Protein AF-A0A1G3GDP3-F1 (afdb_monomer)

Sequence (233 aa):
MSILLMLGSGPQAVQAREWPKAGFDRILAINNAYLLRPDWDLMIHPWDFPAVRVPQAGAGQQIVTEDDFVPAQNTFGGFVYAGATMAFTAAYWALHALRPRVIAAFGCDMHYPASGPTHFYGTGTPDPLRPDITLRNLEAKSARLMVLAARAGCAMVNLSDGPSRLVFPRVGLGDLAGVQPVAFDPQAVE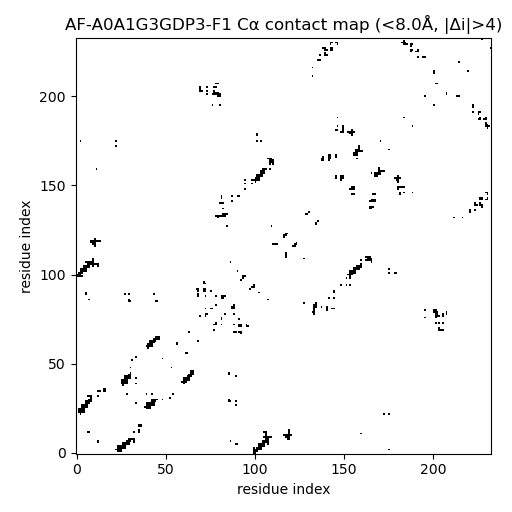AALAREAALGYMVASGRYWEVADRFDPAELDALDALWMAAAGF

Foldseek 3Di:
DFEEEEQDFFQVSLVCLPDDCVLGPAYEYEQQRCVSHVPHQEYEYEPPRDPVSDDDADPNHYYDYCVQQLQQVVVVLACLLLPPASSSSSLSSCCRPVVGLEYEYESSFLDDDPDWARGNVRHDPPDRQPPDLRNPQLLLSLLSSLLVSLVSNHAYEYCDPDHGSRPGHHDHSVCSVVDTRDDFDPVLNVVLVVLSVVLSQRDSSSPSVVVVVSDDSVSSVVSSVSSCVRSPD

Radius of gyration: 16.76 Å; Cα contacts (8 Å, |Δi|>4): 411; chains: 1; bounding box: 43×35×45 Å

Mean predicted aligned error: 3.1 Å

Structure (mmCIF, N/CA/C/O backbone):
data_AF-A0A1G3GDP3-F1
#
_entry.id   AF-A0A1G3GDP3-F1
#
loop_
_atom_site.group_PDB
_atom_site.id
_atom_site.type_symbol
_atom_site.label_atom_id
_atom_site.label_alt_id
_atom_site.label_comp_id
_atom_site.label_asym_id
_atom_site.label_entity_id
_atom_site.label_seq_id
_atom_site.pdbx_PDB_ins_code
_atom_site.Cartn_x
_atom_site.Cartn_y
_atom_site.Cartn_z
_atom_site.occupancy
_atom_site.B_iso_or_equiv
_atom_site.auth_seq_id
_atom_site.auth_comp_id
_atom_site.auth_asym_id
_atom_site.auth_atom_id
_atom_site.pdbx_PDB_model_num
ATOM 1 N N . MET A 1 1 ? -19.989 -6.274 2.208 1.00 66.00 1 MET A N 1
ATOM 2 C CA . MET A 1 1 ? -18.961 -5.593 1.391 1.00 66.00 1 MET A CA 1
ATOM 3 C C . MET A 1 1 ? -18.144 -4.747 2.345 1.00 66.00 1 MET A C 1
ATOM 5 O O . MET A 1 1 ? -18.765 -3.944 3.022 1.00 66.00 1 MET A O 1
ATOM 9 N N . SER A 1 2 ? -16.834 -4.974 2.466 1.00 95.12 2 SER A N 1
ATOM 10 C CA . SER A 1 2 ? -16.029 -4.421 3.566 1.00 95.12 2 SER A CA 1
ATOM 11 C C . SER A 1 2 ? -15.239 -3.161 3.192 1.00 95.12 2 SER A C 1
ATOM 13 O O . SER A 1 2 ? -14.754 -3.033 2.066 1.00 95.12 2 SER A O 1
ATOM 15 N N . ILE A 1 3 ? -15.092 -2.251 4.152 1.00 98.12 3 ILE A N 1
ATOM 16 C CA . ILE A 1 3 ? -14.237 -1.062 4.132 1.00 98.12 3 ILE A CA 1
ATOM 17 C C . ILE A 1 3 ? -13.085 -1.298 5.113 1.00 98.12 3 ILE A C 1
ATOM 19 O O . ILE A 1 3 ? -13.302 -1.525 6.305 1.00 98.12 3 ILE A O 1
ATOM 23 N N . LEU A 1 4 ? -11.856 -1.237 4.607 1.00 98.69 4 LEU A N 1
ATOM 24 C CA . LEU A 1 4 ? -10.636 -1.353 5.395 1.00 98.69 4 LEU A CA 1
ATOM 25 C C . LEU A 1 4 ? -10.032 0.033 5.630 1.00 98.69 4 LEU A C 1
ATOM 27 O O . LEU A 1 4 ? -9.698 0.723 4.666 1.00 98.69 4 LEU A O 1
ATOM 31 N N . LEU A 1 5 ? -9.815 0.408 6.891 1.00 98.75 5 LEU A N 1
ATOM 32 C CA . LEU A 1 5 ? -8.926 1.519 7.230 1.00 98.75 5 LEU A CA 1
ATOM 33 C C . LEU A 1 5 ? -7.482 1.016 7.241 1.00 98.75 5 LEU A C 1
ATOM 35 O O . LEU A 1 5 ? -7.123 0.191 8.080 1.00 98.75 5 LEU A O 1
ATOM 39 N N . MET A 1 6 ? -6.651 1.527 6.337 1.00 98.75 6 MET A N 1
ATOM 40 C CA . MET A 1 6 ? -5.212 1.280 6.331 1.00 98.75 6 MET A CA 1
ATOM 41 C C . MET A 1 6 ? -4.493 2.464 6.979 1.00 98.75 6 MET A C 1
ATOM 43 O O . MET A 1 6 ? -4.505 3.580 6.459 1.00 98.75 6 MET A O 1
ATOM 47 N N . LEU A 1 7 ? -3.877 2.208 8.129 1.00 98.50 7 LEU A N 1
ATOM 48 C CA . LEU A 1 7 ? -3.305 3.214 9.015 1.00 98.50 7 LEU A CA 1
ATOM 49 C C . LEU A 1 7 ? -1.779 3.186 8.948 1.00 98.50 7 LEU A C 1
ATOM 51 O O . LEU A 1 7 ? -1.137 2.223 9.368 1.00 98.50 7 LEU A O 1
ATOM 55 N N . GLY A 1 8 ? -1.213 4.269 8.428 1.00 97.69 8 GLY A N 1
ATOM 56 C CA . GLY A 1 8 ? 0.217 4.539 8.423 1.00 97.69 8 GLY A CA 1
ATOM 57 C C . GLY A 1 8 ? 0.643 5.411 9.602 1.00 97.69 8 GLY A C 1
ATOM 58 O O . GLY A 1 8 ? -0.100 5.632 10.557 1.00 97.69 8 GLY A O 1
ATOM 59 N N . SER A 1 9 ? 1.879 5.900 9.545 1.00 95.50 9 SER A N 1
ATOM 60 C CA . SER A 1 9 ? 2.515 6.615 10.658 1.00 95.50 9 SER A CA 1
ATOM 61 C C . SER A 1 9 ? 2.707 8.116 10.429 1.00 95.50 9 SER A C 1
ATOM 63 O O . SER A 1 9 ? 3.352 8.759 11.257 1.00 95.50 9 SER A O 1
ATOM 65 N N . GLY A 1 10 ? 2.162 8.685 9.349 1.00 94.31 10 GLY A N 1
ATOM 66 C CA . GLY A 1 10 ? 2.252 10.121 9.073 1.00 94.31 10 GLY A CA 1
ATOM 67 C C . GLY A 1 10 ? 1.727 10.983 10.237 1.00 94.31 10 GLY A C 1
ATOM 68 O O . GLY A 1 10 ? 0.882 10.517 11.004 1.00 94.31 10 GLY A O 1
ATOM 69 N N . PRO A 1 11 ? 2.185 12.239 10.403 1.00 93.06 11 PRO A N 1
ATOM 70 C CA . PRO A 1 11 ? 1.867 13.047 11.585 1.00 93.06 11 PRO A CA 1
ATOM 71 C C . PRO A 1 11 ? 0.364 13.231 11.828 1.00 93.06 11 PRO A C 1
ATOM 73 O O . PRO A 1 11 ? -0.088 13.183 12.969 1.00 93.06 11 PRO A O 1
ATOM 76 N N . GLN A 1 12 ? -0.427 13.364 10.758 1.00 93.88 12 GLN A N 1
ATOM 77 C CA . GLN A 1 12 ? -1.883 13.511 10.845 1.00 93.88 12 GLN A CA 1
ATOM 78 C C . GLN A 1 12 ? -2.628 12.241 11.277 1.00 93.88 12 GLN A C 1
ATOM 80 O O . GLN A 1 12 ? -3.786 12.328 11.680 1.00 93.88 12 GLN A O 1
ATOM 85 N N . ALA A 1 13 ? -1.971 11.075 11.265 1.00 96.50 13 ALA A N 1
ATOM 86 C CA . ALA A 1 13 ? -2.583 9.794 11.617 1.00 96.50 13 ALA A CA 1
ATOM 87 C C . ALA A 1 13 ? -3.167 9.778 13.042 1.00 96.50 13 ALA A C 1
ATOM 89 O O . ALA A 1 13 ? -4.105 9.031 13.318 1.00 96.50 13 ALA A O 1
ATOM 90 N N . VAL A 1 14 ? -2.674 10.647 13.936 1.00 96.88 14 VAL A N 1
ATOM 91 C CA . VAL A 1 14 ? -3.200 10.815 15.303 1.00 96.88 14 VAL A CA 1
ATOM 92 C C . VAL A 1 14 ? -4.690 11.130 15.351 1.00 96.88 14 VAL A C 1
ATOM 94 O O . VAL A 1 14 ? -5.340 10.763 16.325 1.00 96.88 14 VAL A O 1
ATOM 97 N N . GLN A 1 15 ? -5.244 11.750 14.306 1.00 96.81 15 GLN A N 1
ATOM 98 C CA . GLN A 1 15 ? -6.670 12.069 14.227 1.00 96.81 15 GLN A CA 1
ATOM 99 C C . GLN A 1 15 ? -7.549 10.810 14.248 1.00 96.81 15 GLN A C 1
ATOM 101 O O . GLN A 1 15 ? -8.669 10.854 14.750 1.00 96.81 15 GLN A O 1
ATOM 106 N N . ALA A 1 16 ? -7.031 9.666 13.783 1.00 97.38 16 ALA A N 1
ATOM 107 C CA . ALA A 1 16 ? -7.782 8.414 13.728 1.00 97.38 16 ALA A CA 1
ATOM 108 C C . ALA A 1 16 ? -8.174 7.855 15.108 1.00 97.38 16 ALA A C 1
ATOM 110 O O . ALA A 1 16 ? -9.047 6.985 15.176 1.00 97.38 16 ALA A O 1
ATOM 111 N N . ARG A 1 17 ? -7.558 8.353 16.193 1.00 96.75 17 ARG A N 1
ATOM 112 C CA . ARG A 1 17 ? -7.936 8.062 17.589 1.00 96.75 17 ARG A CA 1
ATOM 113 C C . ARG A 1 17 ? -9.386 8.413 17.884 1.00 96.75 17 ARG A C 1
ATOM 115 O O . ARG A 1 17 ? -10.069 7.661 18.567 1.00 96.75 17 ARG A O 1
ATOM 122 N N . GLU A 1 18 ? -9.841 9.527 17.323 1.00 95.31 18 GLU A N 1
ATOM 123 C CA . GLU A 1 18 ? -11.156 10.101 17.606 1.00 95.31 18 GLU A CA 1
ATOM 124 C C . GLU A 1 18 ? -12.234 9.603 16.631 1.00 95.31 18 GLU A C 1
ATOM 126 O O . GLU A 1 18 ? -13.409 9.943 16.759 1.00 95.31 18 GLU A O 1
ATOM 131 N N . TRP A 1 19 ? -11.861 8.808 15.623 1.00 95.81 19 TRP A N 1
ATOM 132 C CA . TRP A 1 19 ? -12.803 8.345 14.608 1.00 95.81 19 TRP A CA 1
ATOM 133 C C . TRP A 1 19 ? -13.611 7.137 15.094 1.00 95.81 19 TRP A C 1
ATOM 135 O O . TRP A 1 19 ? -13.031 6.159 15.584 1.00 95.81 19 TRP A O 1
ATOM 145 N N . PRO A 1 20 ? -14.939 7.120 14.894 1.00 93.38 20 PRO A N 1
ATOM 146 C CA . PRO A 1 20 ? -15.754 5.973 15.271 1.00 93.38 20 PRO A CA 1
ATOM 147 C C . PRO A 1 20 ? -15.360 4.736 14.452 1.00 93.38 20 PRO A C 1
ATOM 149 O O . PRO A 1 20 ? -15.317 4.791 13.223 1.00 93.38 20 PRO A O 1
ATOM 152 N N . LYS A 1 21 ? -15.126 3.590 15.118 1.00 93.06 21 LYS A N 1
ATOM 153 C CA . LYS A 1 21 ? -14.818 2.320 14.421 1.00 93.06 21 LYS A CA 1
ATOM 154 C C . LYS A 1 21 ? -15.929 1.924 13.447 1.00 93.06 21 LYS A C 1
ATOM 156 O O . LYS A 1 21 ? -15.630 1.372 12.406 1.00 93.06 21 LYS A O 1
ATOM 161 N N . ALA A 1 22 ? -17.186 2.257 13.752 1.00 88.88 22 ALA A N 1
ATOM 162 C CA . ALA A 1 22 ? -18.363 1.865 12.972 1.00 88.88 22 ALA A CA 1
ATOM 163 C C . ALA A 1 22 ? -18.334 2.273 11.482 1.00 88.88 22 ALA A C 1
ATOM 165 O O . ALA A 1 22 ? -19.087 1.707 10.698 1.00 88.88 22 ALA A O 1
ATOM 166 N N . GLY A 1 23 ? -17.485 3.230 11.083 1.00 87.94 23 GLY A N 1
ATOM 167 C CA . GLY A 1 23 ? -17.266 3.573 9.671 1.00 87.94 23 GLY A CA 1
ATOM 168 C C . GLY A 1 23 ? -16.366 2.591 8.905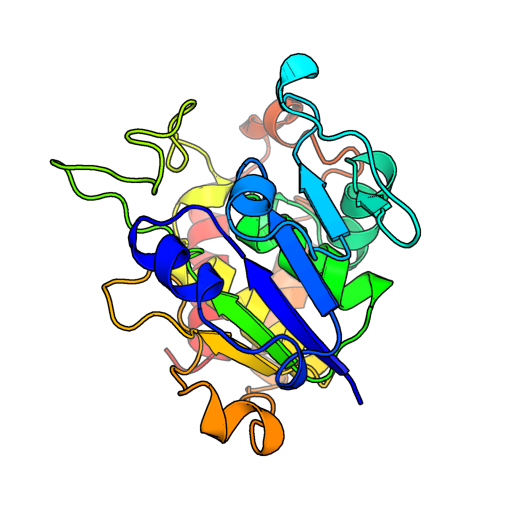 1.00 87.94 23 GLY A C 1
ATOM 169 O O . GLY A 1 23 ? -16.235 2.712 7.688 1.00 87.94 23 GLY A O 1
ATOM 170 N N . PHE A 1 24 ? -15.745 1.635 9.598 1.00 95.81 24 PHE A N 1
ATOM 171 C CA . PHE A 1 24 ? -14.779 0.685 9.056 1.00 95.81 24 PHE A CA 1
ATOM 172 C C . PHE A 1 24 ? -15.091 -0.732 9.544 1.00 95.81 24 PHE A C 1
ATOM 174 O O . PHE A 1 24 ? -15.341 -0.959 10.726 1.00 95.81 24 PHE A O 1
ATOM 181 N N . ASP A 1 25 ? -15.008 -1.713 8.649 1.00 97.06 25 ASP A N 1
ATOM 182 C CA . ASP A 1 25 ? -15.184 -3.119 9.022 1.00 97.06 25 ASP A CA 1
ATOM 183 C C . ASP A 1 25 ? -13.920 -3.696 9.663 1.00 97.06 25 ASP A C 1
ATOM 185 O O . ASP A 1 25 ? -14.003 -4.586 10.510 1.00 97.06 25 ASP A O 1
ATOM 189 N N . ARG A 1 26 ? -12.744 -3.210 9.239 1.00 98.00 26 ARG A N 1
ATOM 190 C CA . ARG A 1 26 ? -11.440 -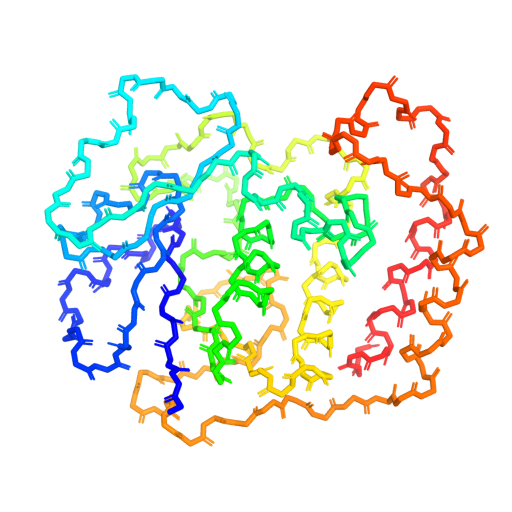3.586 9.795 1.00 98.00 26 ARG A CA 1
ATOM 191 C C . ARG A 1 26 ? -10.454 -2.422 9.795 1.00 98.00 26 ARG A C 1
ATOM 193 O O . ARG A 1 26 ? -10.528 -1.530 8.950 1.00 98.00 26 ARG A O 1
ATOM 200 N N . ILE A 1 27 ? -9.482 -2.498 10.695 1.00 98.62 27 ILE A N 1
ATOM 201 C CA . ILE A 1 27 ? -8.327 -1.609 10.795 1.00 98.62 27 ILE A CA 1
ATOM 202 C C . ILE A 1 27 ? -7.049 -2.427 10.582 1.00 98.62 27 ILE A C 1
ATOM 204 O O . ILE A 1 27 ? -6.748 -3.331 11.364 1.00 98.62 27 ILE A O 1
ATOM 208 N N . LEU A 1 28 ? -6.292 -2.076 9.543 1.00 98.88 28 LEU A N 1
ATOM 209 C CA . LEU A 1 28 ? -4.947 -2.574 9.268 1.00 98.88 28 LEU A CA 1
ATOM 210 C C . LEU A 1 28 ? -3.921 -1.512 9.662 1.00 98.88 28 LEU A C 1
ATOM 212 O O . LEU A 1 28 ? -3.755 -0.507 8.971 1.00 98.88 28 LEU A O 1
ATOM 216 N N . ALA A 1 29 ? -3.233 -1.740 10.773 1.00 98.69 29 ALA A N 1
ATOM 217 C CA . ALA A 1 29 ? -2.183 -0.875 11.277 1.00 98.69 29 ALA A CA 1
ATOM 218 C C . ALA A 1 29 ? -0.809 -1.288 10.728 1.00 98.69 29 ALA A C 1
ATOM 220 O O . ALA A 1 29 ? -0.402 -2.442 10.841 1.00 98.69 29 ALA A O 1
ATOM 221 N N . ILE A 1 30 ? -0.071 -0.335 10.164 1.00 98.56 30 ILE A N 1
ATOM 222 C CA . ILE A 1 30 ? 1.261 -0.561 9.600 1.00 98.56 30 ILE A CA 1
ATOM 223 C C . ILE A 1 30 ? 2.334 -0.144 10.606 1.00 98.56 30 ILE A C 1
ATOM 225 O O . ILE A 1 30 ? 2.355 1.007 11.057 1.00 98.56 30 ILE A O 1
ATOM 229 N N . ASN A 1 31 ? 3.281 -1.039 10.899 1.00 96.94 31 ASN A N 1
ATOM 230 C CA . ASN A 1 31 ? 4.396 -0.782 11.813 1.00 96.94 31 ASN A CA 1
ATOM 231 C C . ASN A 1 31 ? 3.878 -0.209 13.145 1.00 96.94 31 ASN A C 1
ATOM 233 O O . ASN A 1 31 ? 2.975 -0.766 13.749 1.00 96.94 31 ASN A O 1
ATOM 237 N N . ASN A 1 32 ? 4.384 0.944 13.587 1.00 96.88 32 ASN A N 1
ATOM 238 C CA . ASN A 1 32 ? 3.996 1.578 14.849 1.00 96.88 32 ASN A CA 1
ATOM 239 C C . ASN A 1 32 ? 2.568 2.157 14.863 1.00 96.88 32 ASN A C 1
ATOM 241 O O . ASN A 1 32 ? 2.127 2.627 15.911 1.00 96.88 32 ASN A O 1
ATOM 245 N N . ALA A 1 33 ? 1.824 2.147 13.751 1.00 97.88 33 ALA A N 1
ATOM 246 C CA . ALA A 1 33 ? 0.479 2.725 13.702 1.00 97.88 33 ALA A CA 1
ATOM 247 C C . ALA A 1 33 ? -0.522 2.019 14.636 1.00 97.88 33 ALA A C 1
ATOM 249 O O . ALA A 1 33 ? -1.537 2.614 14.994 1.00 97.88 33 ALA A O 1
ATOM 250 N N . TYR A 1 34 ? -0.220 0.801 15.110 1.00 97.69 34 TYR A N 1
ATOM 251 C CA . TYR A 1 34 ? -1.051 0.106 16.102 1.00 97.69 34 TYR A CA 1
ATOM 252 C C . TYR A 1 34 ? -1.150 0.891 17.425 1.00 97.69 34 TYR A C 1
ATOM 254 O O . TYR A 1 34 ? -2.128 0.757 18.154 1.00 97.69 34 TYR A O 1
ATOM 262 N N . LEU A 1 35 ? -0.172 1.761 17.721 1.00 97.31 35 LEU A N 1
ATOM 263 C CA . LEU A 1 35 ? -0.169 2.643 18.897 1.00 97.31 35 LEU A CA 1
ATOM 264 C C . LEU A 1 35 ? -1.235 3.745 18.831 1.00 97.31 35 LEU A C 1
ATOM 266 O O . LEU A 1 35 ? -1.499 4.422 19.827 1.00 97.31 35 LEU A O 1
ATOM 270 N N . LEU A 1 36 ? -1.808 3.993 17.652 1.00 97.62 36 LEU A N 1
ATOM 271 C CA . LEU A 1 36 ? -2.832 5.016 17.483 1.00 97.62 36 LEU A CA 1
ATOM 272 C C . LEU A 1 36 ? -4.186 4.534 17.978 1.00 97.62 36 LEU A C 1
ATOM 274 O O . LEU A 1 36 ? -4.952 5.343 18.483 1.00 97.62 36 LEU A O 1
ATOM 278 N N . ARG A 1 37 ? -4.484 3.243 17.852 1.00 95.69 37 ARG A N 1
ATOM 279 C CA . ARG A 1 37 ? -5.816 2.706 18.110 1.00 95.69 37 ARG A CA 1
ATOM 280 C C . ARG A 1 37 ? -5.716 1.328 18.743 1.00 95.69 37 ARG A C 1
ATOM 282 O O . ARG A 1 37 ? -5.285 0.426 18.045 1.00 95.69 37 ARG A O 1
ATOM 289 N N . PRO A 1 38 ? -6.130 1.116 20.003 1.00 95.12 38 PRO A N 1
ATOM 290 C CA . PRO A 1 38 ? -6.028 -0.199 20.643 1.00 95.12 38 PRO A CA 1
ATOM 291 C C . PRO A 1 38 ? -6.957 -1.255 20.020 1.00 95.12 38 PRO A C 1
ATOM 293 O O . PRO A 1 38 ? -6.756 -2.446 20.237 1.00 95.12 38 PRO A O 1
ATOM 296 N N . ASP A 1 39 ? -7.956 -0.827 19.248 1.00 96.69 39 ASP A N 1
ATOM 297 C CA . ASP A 1 39 ? -8.962 -1.657 18.584 1.00 96.69 39 ASP A CA 1
ATOM 298 C C . ASP A 1 39 ? -8.617 -1.997 17.122 1.00 96.69 39 ASP A C 1
ATOM 300 O O . ASP A 1 39 ? -9.523 -2.292 16.333 1.00 96.69 39 ASP A O 1
ATOM 304 N N . TRP A 1 40 ? -7.325 -1.957 16.760 1.00 98.00 40 TRP A N 1
ATOM 305 C CA . TRP A 1 40 ? -6.830 -2.487 15.486 1.00 98.00 40 TRP A CA 1
ATOM 306 C C . TRP A 1 40 ? -7.223 -3.963 15.330 1.00 98.00 40 TRP A C 1
ATOM 308 O O . TRP A 1 40 ? -7.322 -4.678 16.324 1.00 98.00 40 TRP A O 1
ATOM 318 N N . ASP A 1 41 ? -7.451 -4.425 14.100 1.00 98.56 41 ASP A N 1
ATOM 319 C CA . ASP A 1 41 ? -7.806 -5.828 13.821 1.00 98.56 41 ASP A CA 1
ATOM 320 C C . ASP A 1 41 ? -6.601 -6.594 13.261 1.00 98.56 41 ASP A C 1
ATOM 322 O O . ASP A 1 41 ? -6.389 -7.771 13.547 1.00 98.56 41 ASP A O 1
ATOM 326 N N . LEU A 1 42 ? -5.784 -5.902 12.466 1.00 98.75 42 LEU A N 1
ATOM 327 C CA . LEU A 1 42 ? -4.613 -6.442 11.793 1.00 98.75 42 LEU A CA 1
ATOM 328 C C . LEU A 1 42 ? -3.425 -5.507 12.015 1.00 98.75 42 LEU A C 1
ATOM 330 O O . LEU A 1 42 ? -3.572 -4.290 11.898 1.00 98.75 42 LEU A O 1
ATOM 334 N N . MET A 1 43 ? -2.250 -6.062 12.293 1.00 98.62 43 MET A N 1
ATOM 335 C CA . MET A 1 43 ? -0.997 -5.313 12.354 1.00 98.62 43 MET A CA 1
ATOM 336 C C . MET A 1 43 ? 0.019 -5.956 11.414 1.00 98.62 43 MET A C 1
ATOM 338 O O . MET A 1 43 ? 0.267 -7.152 11.511 1.00 98.62 43 MET A O 1
ATOM 342 N N . ILE A 1 44 ? 0.580 -5.179 10.489 1.00 98.75 44 ILE A N 1
ATOM 343 C CA . ILE A 1 44 ? 1.547 -5.657 9.493 1.00 98.75 44 ILE A CA 1
ATOM 344 C C . ILE A 1 44 ? 2.888 -4.943 9.658 1.00 98.75 44 ILE A C 1
ATOM 346 O O . ILE A 1 44 ? 2.931 -3.721 9.832 1.00 98.75 44 ILE A O 1
ATOM 350 N N . HIS A 1 45 ? 3.986 -5.696 9.585 1.00 98.25 45 HIS A N 1
ATOM 351 C CA . HIS A 1 45 ? 5.340 -5.162 9.734 1.00 98.25 45 HIS A CA 1
ATOM 352 C C . HIS A 1 45 ? 6.373 -5.931 8.894 1.00 98.25 45 HIS A C 1
ATOM 354 O O . HIS A 1 45 ? 6.161 -7.108 8.616 1.00 98.25 45 HIS A O 1
ATOM 360 N N . PRO A 1 46 ? 7.499 -5.311 8.495 1.00 95.69 46 PRO A N 1
ATOM 361 C CA . PRO A 1 46 ? 8.552 -5.996 7.750 1.00 95.69 46 PRO A CA 1
ATOM 362 C C . PRO A 1 46 ? 9.338 -6.966 8.641 1.00 95.69 46 PRO A C 1
ATOM 364 O O . PRO A 1 46 ? 9.252 -6.923 9.871 1.00 95.69 46 PRO A O 1
ATOM 367 N N . TRP A 1 47 ? 10.141 -7.824 8.015 1.00 93.38 47 TRP A N 1
ATOM 368 C CA . TRP A 1 47 ? 10.964 -8.832 8.693 1.00 93.38 47 TRP A CA 1
ATOM 369 C C . TRP A 1 47 ? 11.988 -8.243 9.676 1.00 93.38 47 TRP A C 1
ATOM 371 O O . TRP A 1 47 ? 12.331 -8.878 10.668 1.00 93.38 47 TRP A O 1
ATOM 381 N N . ASP A 1 48 ? 12.461 -7.024 9.414 1.00 92.62 48 ASP A N 1
ATOM 382 C CA . ASP A 1 48 ? 13.439 -6.297 10.224 1.00 92.62 48 ASP A CA 1
ATOM 383 C C . ASP A 1 48 ? 12.788 -5.383 11.278 1.00 92.62 48 ASP A C 1
ATOM 385 O O . ASP A 1 48 ? 13.473 -4.607 11.953 1.00 92.62 48 ASP A O 1
ATOM 389 N N . PHE A 1 49 ? 11.463 -5.465 11.456 1.00 94.94 49 PHE A N 1
ATOM 390 C CA . PHE A 1 49 ? 10.771 -4.691 12.477 1.00 94.94 49 PHE A CA 1
ATOM 391 C C . PHE A 1 49 ? 11.231 -5.117 13.883 1.00 94.94 49 PHE A C 1
ATOM 393 O O . PHE A 1 49 ? 11.246 -6.312 14.188 1.00 94.94 49 PHE A O 1
ATOM 400 N N . PRO A 1 50 ? 11.591 -4.176 14.780 1.00 94.62 50 PRO A N 1
ATOM 401 C CA . PRO A 1 50 ? 12.129 -4.536 16.087 1.00 94.62 50 PRO A CA 1
ATOM 402 C C . PRO A 1 50 ? 11.154 -5.399 16.891 1.00 94.62 50 PRO A C 1
ATOM 404 O O . PRO A 1 50 ? 10.050 -4.953 17.195 1.00 94.62 50 PRO A O 1
ATOM 407 N N . ALA A 1 51 ? 11.588 -6.589 17.319 1.00 95.12 51 ALA A N 1
ATOM 408 C CA . ALA A 1 51 ? 10.745 -7.533 18.063 1.00 95.12 51 ALA A CA 1
ATOM 409 C C . ALA A 1 51 ? 10.103 -6.911 19.318 1.00 95.12 51 ALA A C 1
ATOM 411 O O . ALA A 1 51 ? 8.950 -7.182 19.628 1.00 95.12 51 ALA A O 1
ATOM 412 N N . VAL A 1 52 ? 10.811 -6.001 19.998 1.00 95.69 52 VAL A N 1
ATOM 413 C CA . VAL A 1 52 ? 10.303 -5.263 21.174 1.00 95.69 52 VAL A CA 1
ATOM 414 C C . VAL A 1 52 ? 9.159 -4.289 20.858 1.00 95.69 52 VAL A C 1
ATOM 416 O O . VAL A 1 52 ? 8.512 -3.792 21.774 1.00 95.69 52 VAL A O 1
ATOM 419 N N . ARG A 1 53 ? 8.938 -3.973 19.577 1.00 95.12 53 ARG A N 1
ATOM 420 C CA . ARG A 1 53 ? 7.847 -3.120 19.082 1.00 95.12 53 ARG A CA 1
ATOM 421 C C . ARG A 1 53 ? 6.706 -3.926 18.466 1.00 95.12 53 ARG A C 1
ATOM 423 O O . ARG A 1 53 ? 5.698 -3.336 18.096 1.00 95.12 53 ARG A O 1
ATOM 430 N N . VAL A 1 54 ? 6.842 -5.243 18.329 1.00 96.94 54 VAL A N 1
ATOM 431 C CA . VAL A 1 54 ? 5.728 -6.094 17.902 1.00 96.94 54 VAL A CA 1
ATOM 432 C C . VAL A 1 54 ? 4.741 -6.181 19.075 1.00 96.94 54 VAL A C 1
ATOM 434 O O . VAL A 1 54 ? 5.151 -6.556 20.177 1.00 96.94 54 VAL A O 1
ATOM 437 N N . PRO A 1 55 ? 3.461 -5.798 18.904 1.00 96.62 55 PRO A N 1
ATOM 438 C CA . PRO A 1 55 ? 2.494 -5.868 19.992 1.00 96.62 55 PRO A CA 1
ATOM 439 C C . PRO A 1 55 ? 2.162 -7.321 20.338 1.00 96.62 55 PRO A C 1
ATOM 441 O O . PRO A 1 55 ? 2.231 -8.208 19.492 1.00 96.62 55 PRO A O 1
ATOM 444 N N . GLN A 1 56 ? 1.706 -7.566 21.564 1.00 96.50 56 GLN A N 1
ATOM 445 C CA . GLN A 1 56 ? 0.998 -8.808 21.859 1.00 96.50 56 GLN A CA 1
ATOM 446 C C . GLN A 1 56 ? -0.420 -8.702 21.289 1.00 96.50 56 GLN A C 1
ATOM 448 O O . GLN A 1 56 ? -1.181 -7.823 21.692 1.00 96.50 56 GLN A O 1
ATOM 453 N N . ALA A 1 57 ? -0.771 -9.585 20.354 1.00 96.88 57 ALA A N 1
ATOM 454 C CA . ALA A 1 57 ? -2.115 -9.620 19.791 1.00 96.88 57 ALA A CA 1
ATOM 455 C C . ALA A 1 57 ? -3.148 -10.022 20.859 1.00 96.88 57 ALA A C 1
ATOM 457 O O . ALA A 1 57 ? -2.986 -11.030 21.551 1.00 96.88 57 ALA A O 1
ATOM 458 N N . GLY A 1 58 ? -4.204 -9.219 20.994 1.00 96.56 58 GLY A N 1
ATOM 459 C CA . GLY A 1 58 ? -5.376 -9.539 21.800 1.00 96.56 58 GLY A CA 1
ATOM 460 C C . GLY A 1 58 ? -6.351 -10.488 21.093 1.00 96.56 58 GLY A C 1
ATOM 461 O O . GLY A 1 58 ? -6.080 -11.045 20.030 1.00 96.56 58 GLY A O 1
ATOM 462 N N . ALA A 1 59 ? -7.535 -10.666 21.680 1.00 95.69 59 ALA A N 1
ATOM 463 C CA . ALA A 1 59 ? -8.584 -11.481 21.073 1.00 95.69 59 ALA A CA 1
ATOM 464 C C . ALA A 1 59 ? -9.066 -10.866 19.746 1.00 95.69 59 ALA A C 1
ATOM 466 O O . ALA A 1 59 ? -9.460 -9.704 19.704 1.00 95.69 59 ALA A O 1
ATOM 467 N N . GLY A 1 60 ? -9.050 -11.658 18.669 1.00 95.44 60 GLY A N 1
ATOM 468 C CA . GLY A 1 60 ? -9.469 -11.223 17.329 1.00 95.44 60 GLY A CA 1
ATOM 469 C C . GLY A 1 60 ? -8.436 -10.385 16.568 1.00 95.44 60 GLY A C 1
ATOM 470 O O . GLY A 1 60 ? -8.667 -10.066 15.406 1.00 95.44 60 GLY A O 1
ATOM 471 N N . GLN A 1 61 ? -7.302 -10.069 17.194 1.00 98.38 61 GLN A N 1
ATOM 472 C CA . GLN A 1 61 ? -6.184 -9.372 16.576 1.00 98.38 61 GLN A CA 1
ATOM 473 C C . GLN A 1 61 ? -5.222 -10.357 15.917 1.00 98.38 61 GLN A C 1
ATOM 475 O O . GLN A 1 61 ? -4.931 -11.418 16.469 1.00 98.38 61 GLN A O 1
ATOM 480 N N . GLN A 1 62 ? -4.697 -9.993 14.749 1.00 98.50 62 GLN A N 1
ATOM 481 C CA . GLN A 1 62 ? -3.713 -10.800 14.031 1.00 98.50 62 GLN A CA 1
ATOM 482 C C . GLN A 1 62 ? -2.507 -9.957 13.608 1.00 98.50 62 GLN A C 1
ATOM 484 O O . GLN A 1 62 ? -2.647 -8.830 13.131 1.00 98.50 62 GLN A O 1
ATOM 489 N N . ILE A 1 63 ? -1.319 -10.541 13.761 1.00 98.62 63 ILE A N 1
ATOM 490 C CA . ILE A 1 63 ? -0.068 -10.016 13.213 1.00 98.62 63 ILE A CA 1
ATOM 491 C C . ILE A 1 63 ? 0.162 -10.661 11.846 1.00 98.62 63 ILE A C 1
ATOM 493 O O . ILE A 1 63 ? -0.035 -11.864 11.693 1.00 98.62 63 ILE A O 1
ATOM 497 N N . VAL A 1 64 ? 0.554 -9.845 10.874 1.00 98.75 64 VAL A N 1
ATOM 498 C CA . VAL A 1 64 ? 0.839 -10.220 9.489 1.00 98.75 64 VAL A CA 1
ATOM 499 C C . VAL A 1 64 ? 2.331 -10.021 9.241 1.00 98.75 64 VAL A C 1
ATOM 501 O O . VAL A 1 64 ? 2.845 -8.912 9.424 1.00 98.75 64 VAL A O 1
ATOM 504 N N . THR A 1 65 ? 3.020 -11.079 8.819 1.00 98.50 65 THR A N 1
ATOM 505 C CA . THR A 1 65 ? 4.482 -11.095 8.631 1.00 98.50 65 THR A CA 1
ATOM 506 C C .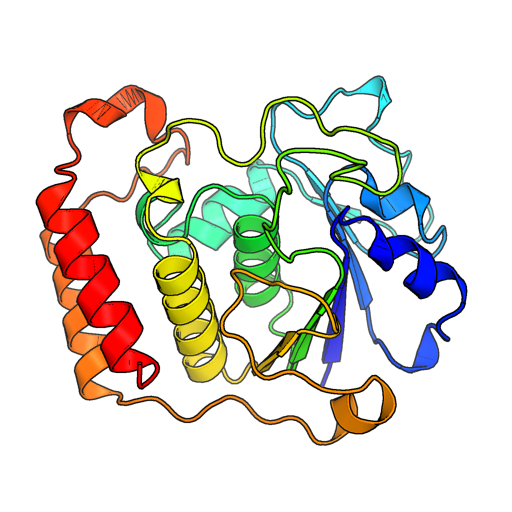 THR A 1 65 ? 4.866 -11.354 7.172 1.00 98.50 65 THR A C 1
ATOM 508 O O . THR A 1 65 ? 4.003 -11.479 6.300 1.00 98.50 65 THR A O 1
ATOM 511 N N . GLU A 1 66 ? 6.172 -11.417 6.882 1.00 97.69 66 GLU A N 1
ATOM 512 C CA . GLU A 1 66 ? 6.668 -11.686 5.524 1.00 97.69 66 GLU A CA 1
ATOM 513 C C . GLU A 1 66 ? 6.181 -13.024 4.960 1.00 97.69 66 GLU A C 1
ATOM 515 O O . GLU A 1 66 ? 5.911 -13.106 3.761 1.00 97.69 66 GLU A O 1
ATOM 520 N N . ASP A 1 67 ? 5.954 -14.015 5.825 1.00 98.12 67 ASP A N 1
ATOM 521 C CA . ASP A 1 67 ? 5.384 -15.311 5.448 1.00 98.12 67 ASP A CA 1
ATOM 522 C C . ASP A 1 67 ? 3.971 -15.167 4.856 1.00 98.12 67 ASP A C 1
ATOM 524 O O . ASP A 1 67 ? 3.575 -15.944 3.985 1.00 98.12 67 ASP A O 1
ATOM 528 N N . ASP A 1 68 ? 3.228 -14.139 5.277 1.00 98.56 68 ASP A N 1
ATOM 529 C CA . ASP A 1 68 ? 1.887 -13.841 4.780 1.00 98.56 68 ASP A CA 1
ATOM 530 C C . ASP A 1 68 ? 1.916 -12.926 3.548 1.00 98.56 68 ASP A C 1
ATOM 532 O O . ASP A 1 68 ? 1.226 -13.173 2.551 1.00 98.56 68 ASP A O 1
ATOM 536 N N . PHE A 1 69 ? 2.668 -11.819 3.613 1.00 98.62 69 PHE A N 1
ATOM 537 C CA . PHE A 1 69 ? 2.579 -10.773 2.592 1.00 98.62 69 PHE A CA 1
ATOM 538 C C . PHE A 1 69 ? 3.474 -11.010 1.375 1.00 98.62 69 PHE A C 1
ATOM 540 O O . PHE A 1 69 ? 3.120 -10.536 0.296 1.00 98.62 69 PHE A O 1
ATOM 547 N N . VAL A 1 70 ? 4.587 -11.749 1.483 1.00 98.56 70 VAL A N 1
ATOM 548 C CA . VAL A 1 70 ? 5.461 -12.010 0.323 1.00 98.56 70 VAL A CA 1
ATOM 549 C C . VAL A 1 70 ? 4.738 -12.855 -0.732 1.00 98.56 70 VAL A C 1
ATOM 551 O O . VAL A 1 70 ? 4.676 -12.414 -1.885 1.00 98.56 70 VAL A O 1
ATOM 554 N N . PRO A 1 71 ? 4.113 -14.006 -0.396 1.00 98.56 71 PRO A N 1
ATOM 555 C CA . PRO A 1 71 ? 3.355 -14.777 -1.380 1.00 98.56 71 PRO A CA 1
ATOM 556 C C . PRO A 1 71 ? 2.194 -13.975 -1.977 1.00 98.56 71 PRO A C 1
ATOM 558 O O . PRO A 1 71 ? 1.992 -14.006 -3.189 1.00 98.56 71 PRO A O 1
ATOM 561 N N . ALA A 1 72 ? 1.478 -13.206 -1.148 1.00 98.44 72 ALA A N 1
ATOM 562 C CA . ALA A 1 72 ? 0.378 -12.354 -1.591 1.00 98.44 72 ALA A CA 1
ATOM 563 C C . ALA A 1 72 ? 0.843 -11.289 -2.599 1.00 98.44 72 ALA A C 1
ATOM 565 O O . ALA A 1 72 ? 0.250 -11.140 -3.665 1.00 98.44 72 ALA A O 1
ATOM 566 N N . GLN A 1 73 ? 1.933 -10.578 -2.310 1.00 98.25 73 GLN A N 1
ATOM 567 C CA . GLN A 1 73 ? 2.469 -9.536 -3.184 1.00 98.25 73 GLN A CA 1
ATOM 568 C C . GLN A 1 73 ? 3.067 -10.101 -4.480 1.00 98.25 73 GLN A C 1
ATOM 570 O O . GLN A 1 73 ? 2.970 -9.463 -5.531 1.00 98.25 73 GLN A O 1
ATOM 575 N N . ASN A 1 74 ? 3.610 -11.321 -4.450 1.00 98.44 74 ASN A N 1
ATOM 576 C CA . ASN A 1 74 ? 4.077 -12.014 -5.653 1.00 98.44 74 ASN A CA 1
ATOM 577 C C . ASN A 1 74 ? 2.943 -12.310 -6.645 1.00 98.44 74 ASN A C 1
ATOM 579 O O . ASN A 1 74 ? 3.184 -12.283 -7.851 1.00 98.44 74 ASN A O 1
ATOM 583 N N . THR A 1 75 ? 1.698 -12.494 -6.180 1.00 98.19 75 THR A N 1
ATOM 584 C CA . THR A 1 75 ? 0.534 -12.612 -7.087 1.00 98.19 75 THR A CA 1
ATOM 585 C C . THR A 1 75 ? 0.292 -11.347 -7.920 1.00 98.19 75 THR A C 1
ATOM 587 O O . THR A 1 75 ? -0.343 -11.410 -8.970 1.00 98.19 75 THR A O 1
ATOM 590 N N . PHE A 1 76 ? 0.862 -10.215 -7.494 1.00 98.31 76 PHE A N 1
ATOM 591 C CA . PHE A 1 76 ? 0.835 -8.931 -8.187 1.00 98.31 76 PHE A CA 1
ATOM 592 C C . PHE A 1 76 ? 2.207 -8.530 -8.747 1.00 98.31 76 PHE A C 1
ATOM 594 O O . PHE A 1 76 ? 2.474 -7.339 -8.886 1.00 98.31 76 PHE A O 1
ATOM 601 N N . GLY A 1 77 ? 3.102 -9.475 -9.047 1.00 97.56 77 GLY A N 1
ATOM 602 C CA . GLY A 1 77 ? 4.397 -9.191 -9.688 1.00 97.56 77 GLY A CA 1
ATOM 603 C C . GLY A 1 77 ? 5.547 -8.849 -8.731 1.00 97.56 77 GLY A C 1
ATOM 604 O O . GLY A 1 77 ? 6.665 -8.602 -9.179 1.00 97.56 77 GLY A O 1
ATOM 605 N N . GLY A 1 78 ? 5.319 -8.886 -7.416 1.00 97.94 78 GLY A N 1
ATOM 606 C CA . GLY A 1 78 ? 6.372 -8.735 -6.411 1.00 97.94 78 GLY A CA 1
ATOM 607 C C . GLY A 1 78 ? 6.817 -7.288 -6.163 1.00 97.94 78 GLY A C 1
ATOM 608 O O . GLY A 1 78 ? 6.236 -6.318 -6.647 1.00 97.94 78 GLY A O 1
ATOM 609 N N . PHE A 1 79 ? 7.859 -7.140 -5.346 1.00 97.81 79 PHE A N 1
ATOM 610 C CA . PHE A 1 79 ? 8.233 -5.869 -4.708 1.00 97.81 79 PHE A CA 1
ATOM 611 C C . PHE A 1 79 ? 8.838 -4.832 -5.657 1.00 97.81 79 PHE A C 1
ATOM 613 O O . PHE A 1 79 ? 8.641 -3.637 -5.447 1.00 97.81 79 PHE A O 1
ATOM 620 N N . VAL A 1 80 ? 9.531 -5.267 -6.716 1.00 98.19 80 VAL A N 1
ATOM 621 C CA . VAL A 1 80 ? 10.181 -4.352 -7.671 1.00 98.19 80 VAL A CA 1
ATOM 622 C C . VAL A 1 80 ? 9.152 -3.486 -8.398 1.00 98.19 80 VAL A C 1
ATOM 624 O O . VAL A 1 80 ? 9.310 -2.268 -8.494 1.00 98.19 80 VAL A O 1
ATOM 627 N N . TYR A 1 81 ? 8.056 -4.098 -8.849 1.00 98.31 81 TYR A N 1
ATOM 628 C CA . TYR A 1 81 ? 6.974 -3.386 -9.526 1.00 98.31 81 TYR A CA 1
ATOM 629 C C . TYR A 1 81 ? 6.007 -2.718 -8.553 1.00 98.31 81 TYR A C 1
ATOM 631 O O . TYR A 1 81 ? 5.522 -1.627 -8.829 1.00 98.31 81 TYR A O 1
ATOM 639 N N . ALA A 1 82 ? 5.745 -3.347 -7.407 1.00 97.50 82 ALA A N 1
ATOM 640 C CA . ALA A 1 82 ? 4.821 -2.835 -6.401 1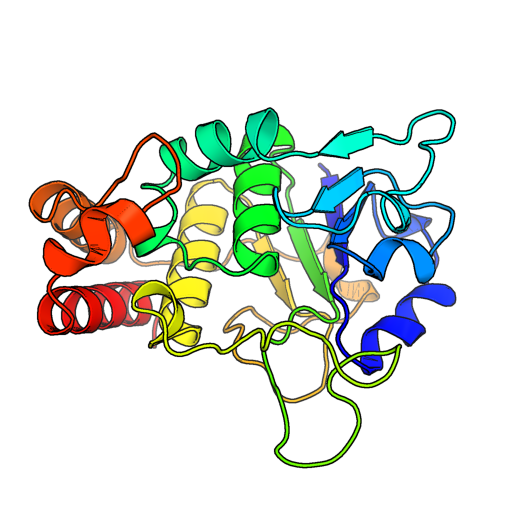.00 97.50 82 ALA A CA 1
ATOM 641 C C . ALA A 1 82 ? 5.353 -1.625 -5.612 1.00 97.50 82 ALA A C 1
ATOM 643 O O . ALA A 1 82 ? 4.551 -0.838 -5.114 1.00 97.50 82 ALA A O 1
ATOM 644 N N . GLY A 1 83 ? 6.676 -1.484 -5.490 1.00 96.38 83 GLY A N 1
ATOM 645 C CA . GLY A 1 83 ? 7.327 -0.538 -4.584 1.00 96.38 83 GLY A CA 1
ATOM 646 C C . GLY A 1 83 ? 7.488 -1.121 -3.176 1.00 96.38 83 GLY A C 1
ATOM 647 O O . GLY A 1 83 ? 6.536 -1.636 -2.589 1.00 96.38 83 GLY A O 1
ATOM 648 N N . ALA A 1 84 ? 8.691 -1.032 -2.605 1.00 93.88 84 ALA A N 1
ATOM 649 C CA . ALA A 1 84 ? 9.028 -1.672 -1.330 1.00 93.88 84 ALA A CA 1
ATOM 650 C C . ALA A 1 84 ? 8.765 -0.780 -0.102 1.00 93.88 84 ALA A C 1
ATOM 652 O O . ALA A 1 84 ? 9.610 -0.661 0.793 1.00 93.88 84 ALA A O 1
ATOM 653 N N . THR A 1 85 ? 7.595 -0.134 -0.058 1.00 95.12 85 THR A N 1
ATOM 654 C CA . THR A 1 85 ? 7.108 0.563 1.142 1.00 95.12 85 THR A CA 1
ATOM 655 C C . THR A 1 85 ? 6.095 -0.309 1.867 1.00 95.12 85 THR A C 1
ATOM 657 O O . THR A 1 85 ? 5.300 -1.006 1.240 1.00 95.12 85 THR A O 1
ATOM 660 N N . MET A 1 86 ? 6.049 -0.219 3.197 1.00 96.69 86 MET A N 1
ATOM 661 C CA . MET A 1 86 ? 5.047 -0.971 3.955 1.00 96.69 86 MET A CA 1
ATOM 662 C C . MET A 1 86 ? 3.607 -0.535 3.661 1.00 96.69 86 MET A C 1
ATOM 664 O O . MET A 1 86 ? 2.700 -1.341 3.830 1.00 96.69 86 MET A O 1
ATOM 668 N N . ALA A 1 87 ? 3.386 0.694 3.181 1.00 97.94 87 ALA A N 1
ATOM 669 C CA . ALA A 1 87 ? 2.071 1.134 2.713 1.00 97.94 87 ALA A CA 1
ATOM 670 C C . ALA A 1 87 ? 1.612 0.337 1.484 1.00 97.94 87 ALA A C 1
ATOM 672 O O . ALA A 1 87 ? 0.479 -0.141 1.451 1.00 97.94 87 ALA A O 1
ATOM 673 N N . PHE A 1 88 ? 2.494 0.136 0.502 1.00 98.56 88 PHE A N 1
ATOM 674 C CA . PHE A 1 88 ? 2.178 -0.684 -0.665 1.00 98.56 88 PHE A CA 1
ATOM 675 C C . PHE A 1 88 ? 2.077 -2.166 -0.305 1.00 98.56 88 PHE A C 1
ATOM 677 O O . PHE A 1 88 ? 1.091 -2.801 -0.672 1.00 98.56 88 PHE A O 1
ATOM 684 N N . THR A 1 89 ? 3.020 -2.701 0.476 1.00 98.56 89 THR A N 1
ATOM 685 C CA . THR A 1 89 ? 2.981 -4.093 0.959 1.00 98.56 89 THR A CA 1
ATOM 686 C C . THR A 1 89 ? 1.665 -4.410 1.673 1.00 98.56 89 THR A C 1
ATOM 688 O O . THR A 1 89 ? 1.006 -5.400 1.356 1.00 98.56 89 THR A O 1
ATOM 691 N N . ALA A 1 90 ? 1.235 -3.538 2.590 1.00 98.81 90 ALA A N 1
ATOM 692 C CA . ALA A 1 90 ? -0.024 -3.680 3.313 1.00 98.81 90 ALA A CA 1
ATOM 693 C C . ALA A 1 90 ? -1.238 -3.669 2.381 1.00 98.81 90 ALA A C 1
ATOM 695 O O . ALA A 1 90 ? -2.126 -4.510 2.526 1.00 98.81 90 ALA A O 1
ATOM 696 N N . ALA A 1 91 ? -1.266 -2.759 1.406 1.00 98.81 91 ALA A N 1
ATOM 697 C CA . ALA A 1 91 ? -2.362 -2.664 0.454 1.00 98.81 91 ALA A CA 1
ATOM 698 C C . ALA A 1 91 ? -2.449 -3.891 -0.469 1.00 98.81 91 ALA A C 1
ATOM 700 O O . ALA A 1 91 ? -3.540 -4.431 -0.642 1.00 98.81 91 ALA A O 1
ATOM 701 N N . TYR A 1 92 ? -1.327 -4.380 -1.014 1.00 98.88 92 TYR A N 1
ATOM 702 C CA . TYR A 1 92 ? -1.316 -5.589 -1.850 1.00 98.88 92 TYR A CA 1
ATOM 703 C C . TYR A 1 92 ? -1.698 -6.842 -1.055 1.00 98.88 92 TYR A C 1
ATOM 705 O O . TYR A 1 92 ? -2.493 -7.653 -1.535 1.00 98.88 92 TYR A O 1
ATOM 713 N N . TRP A 1 93 ? -1.200 -6.985 0.178 1.00 98.88 93 TRP A N 1
ATOM 714 C CA . TRP A 1 93 ? -1.626 -8.072 1.058 1.00 98.88 93 TRP A CA 1
ATOM 715 C C . TRP A 1 93 ? -3.127 -7.997 1.358 1.00 98.88 93 TRP A C 1
ATOM 717 O O . TRP A 1 93 ? -3.830 -8.995 1.207 1.00 98.88 93 TRP A O 1
ATOM 727 N N . ALA A 1 94 ? -3.646 -6.818 1.713 1.00 98.75 94 ALA A N 1
ATOM 728 C CA . ALA A 1 94 ? -5.067 -6.627 1.986 1.00 98.75 94 ALA A CA 1
ATOM 729 C C . ALA A 1 94 ? -5.934 -6.929 0.755 1.00 98.75 94 ALA A C 1
ATOM 731 O O . ALA A 1 94 ? -6.970 -7.587 0.875 1.00 98.75 94 ALA A O 1
ATOM 732 N N . LEU A 1 95 ? -5.497 -6.497 -0.430 1.00 98.50 95 LEU A N 1
ATOM 733 C CA . LEU A 1 95 ? -6.182 -6.768 -1.689 1.00 98.50 95 LEU A CA 1
ATOM 734 C C . LEU A 1 95 ? -6.277 -8.275 -1.962 1.00 98.50 95 LEU A C 1
ATOM 736 O O . LEU A 1 95 ? -7.345 -8.761 -2.324 1.00 98.50 95 LEU A O 1
ATOM 740 N N . HIS A 1 96 ? -5.196 -9.022 -1.725 1.00 98.62 96 HIS A N 1
ATOM 741 C CA . HIS A 1 96 ? -5.160 -10.478 -1.882 1.00 98.62 96 HIS A CA 1
ATOM 742 C C . HIS A 1 96 ? -5.996 -11.215 -0.821 1.00 98.62 96 HIS A C 1
ATOM 744 O O . HIS A 1 96 ? -6.869 -12.028 -1.144 1.00 98.62 96 HIS A O 1
ATOM 750 N N . ALA A 1 97 ? -5.711 -10.948 0.455 1.00 98.38 97 ALA A N 1
ATOM 751 C CA . ALA A 1 97 ? -6.187 -11.741 1.584 1.00 98.38 97 ALA A CA 1
ATOM 752 C C . ALA A 1 97 ? -7.603 -11.360 2.029 1.00 98.38 97 ALA A C 1
ATOM 754 O O . ALA A 1 97 ? -8.378 -12.230 2.426 1.00 98.38 97 ALA A O 1
ATOM 755 N N . LEU A 1 98 ? -7.951 -10.071 1.966 1.00 98.25 98 LEU A N 1
ATOM 756 C CA . LEU A 1 98 ? -9.214 -9.549 2.496 1.00 98.25 98 LEU A CA 1
ATOM 757 C C . LEU A 1 98 ? -10.220 -9.191 1.400 1.00 98.25 98 LEU A C 1
ATOM 759 O O . LEU A 1 98 ? -11.417 -9.181 1.681 1.00 98.25 98 LEU A O 1
ATOM 763 N N . ARG A 1 99 ? -9.744 -8.888 0.181 1.00 98.06 99 ARG A N 1
ATOM 764 C CA . ARG A 1 99 ? -10.553 -8.456 -0.979 1.00 98.06 99 ARG A CA 1
ATOM 765 C C . ARG A 1 99 ? -11.633 -7.428 -0.600 1.00 98.06 99 ARG A C 1
ATOM 767 O O . ARG A 1 99 ? -12.823 -7.663 -0.839 1.00 98.06 99 ARG A O 1
ATOM 774 N N . PRO A 1 100 ? -11.253 -6.322 0.064 1.00 98.31 100 PRO A N 1
ATOM 775 C CA . PRO A 1 100 ? -12.222 -5.331 0.494 1.00 98.31 100 PRO A CA 1
ATOM 776 C C . PRO A 1 100 ? -12.827 -4.612 -0.712 1.00 98.31 100 PRO A C 1
ATOM 778 O O . PRO A 1 100 ? -12.257 -4.589 -1.800 1.00 98.31 100 PRO A O 1
ATOM 781 N N . ARG A 1 101 ? -13.980 -3.973 -0.503 1.00 98.25 101 ARG A N 1
ATOM 782 C CA . ARG A 1 101 ? -14.552 -3.056 -1.497 1.00 98.25 101 ARG A CA 1
ATOM 783 C C . ARG A 1 101 ? -13.790 -1.731 -1.516 1.00 98.25 101 ARG A C 1
ATOM 785 O O . ARG A 1 101 ? -13.675 -1.111 -2.566 1.00 98.25 101 ARG A O 1
ATOM 792 N N . VAL A 1 102 ? -13.312 -1.278 -0.356 1.00 98.75 102 VAL A N 1
ATOM 793 C CA . VAL A 1 102 ? -12.581 -0.013 -0.208 1.00 98.75 102 VAL A CA 1
ATOM 794 C C . VAL A 1 102 ? -11.382 -0.220 0.708 1.00 98.75 102 VAL A C 1
ATOM 796 O O . VAL A 1 102 ? -11.534 -0.766 1.802 1.00 98.75 102 VAL A O 1
ATOM 799 N N . ILE A 1 103 ? -10.215 0.264 0.291 1.00 98.88 103 ILE A N 1
ATOM 800 C CA . ILE A 1 103 ? -9.059 0.500 1.158 1.00 98.88 103 ILE A CA 1
ATOM 801 C C . ILE A 1 103 ? -8.917 2.013 1.305 1.00 98.88 103 ILE A C 1
ATOM 803 O O . ILE A 1 103 ? -8.567 2.720 0.357 1.00 98.88 103 ILE A O 1
ATOM 807 N N . ALA A 1 104 ? -9.208 2.505 2.504 1.00 98.62 104 ALA A N 1
ATOM 808 C CA . ALA A 1 104 ? -9.077 3.904 2.866 1.00 98.62 104 ALA A CA 1
ATOM 809 C C . ALA A 1 104 ? -7.723 4.122 3.549 1.00 98.62 104 ALA A C 1
ATOM 811 O O . ALA A 1 104 ? -7.520 3.712 4.692 1.00 98.62 104 ALA A O 1
ATOM 812 N N . ALA A 1 105 ? -6.778 4.722 2.829 1.00 98.75 105 ALA A N 1
ATOM 813 C CA . ALA A 1 105 ? -5.442 5.006 3.328 1.00 98.75 105 ALA A CA 1
ATOM 814 C C . ALA A 1 105 ? -5.442 6.292 4.163 1.00 98.75 105 ALA A C 1
ATOM 816 O O . ALA A 1 105 ? -5.959 7.320 3.727 1.00 98.75 105 ALA A O 1
ATOM 817 N N . PHE A 1 106 ? -4.823 6.251 5.342 1.00 98.50 106 PHE A N 1
ATOM 818 C CA . PHE A 1 106 ? -4.608 7.431 6.175 1.00 98.50 106 PHE A CA 1
ATOM 819 C C . PHE A 1 106 ? -3.221 7.406 6.813 1.00 98.50 106 PHE A C 1
ATOM 821 O O . PHE A 1 106 ? -2.774 6.369 7.306 1.00 98.50 106 PHE A O 1
ATOM 828 N N . GLY A 1 107 ? -2.507 8.534 6.776 1.00 97.25 107 GLY A N 1
ATOM 829 C CA . GLY A 1 107 ? -1.130 8.614 7.278 1.00 97.25 107 GLY A CA 1
ATOM 830 C C . GLY A 1 107 ? -0.122 7.773 6.482 1.00 97.25 107 GLY A C 1
ATOM 831 O O . GLY A 1 107 ? 0.942 7.436 7.003 1.00 97.25 107 GLY A O 1
ATOM 832 N N . CYS A 1 108 ? -0.462 7.409 5.242 1.00 97.31 108 CYS A N 1
ATOM 833 C CA . CYS A 1 108 ? 0.357 6.614 4.317 1.00 97.31 108 CYS A CA 1
ATOM 834 C C . CYS A 1 108 ? 0.976 7.479 3.205 1.00 97.31 108 CYS A C 1
ATOM 836 O O . CYS A 1 108 ? 1.334 6.975 2.147 1.00 97.31 108 CYS A O 1
ATOM 838 N N . ASP A 1 109 ? 1.069 8.789 3.425 1.00 95.44 109 ASP A N 1
ATOM 839 C CA . ASP A 1 109 ? 1.248 9.782 2.363 1.00 95.44 109 ASP A CA 1
ATOM 840 C C . ASP A 1 109 ? 2.608 9.758 1.665 1.00 95.44 109 ASP A C 1
ATOM 842 O O . ASP A 1 109 ? 2.768 10.347 0.598 1.00 95.44 109 ASP A O 1
ATOM 846 N N . MET A 1 110 ? 3.594 9.084 2.264 1.00 93.31 110 MET A N 1
ATOM 847 C CA . MET A 1 110 ? 4.974 9.019 1.774 1.00 93.31 110 MET A CA 1
ATOM 848 C C . MET A 1 110 ? 5.565 10.407 1.470 1.00 93.31 110 MET A C 1
ATOM 850 O O . MET A 1 110 ? 6.390 10.577 0.572 1.00 93.31 110 MET A O 1
ATOM 854 N N . HIS A 1 111 ? 5.133 11.403 2.242 1.00 89.62 111 HIS A N 1
ATOM 855 C CA . HIS A 1 111 ? 5.634 12.763 2.197 1.00 89.62 111 HIS A CA 1
ATOM 856 C C . HIS A 1 111 ? 6.511 13.025 3.425 1.00 89.62 111 HIS A C 1
ATOM 858 O O . HIS A 1 111 ? 6.052 12.912 4.561 1.00 89.62 111 HIS A O 1
ATOM 864 N N . TYR A 1 112 ? 7.778 13.368 3.187 1.00 86.25 112 TYR A N 1
ATOM 865 C CA . TYR A 1 112 ? 8.796 13.534 4.223 1.00 86.25 112 TYR A CA 1
ATOM 866 C C . TYR A 1 112 ? 9.412 14.931 4.078 1.00 86.25 112 TYR A C 1
ATOM 868 O O . TYR A 1 112 ? 10.306 15.115 3.250 1.00 86.25 112 TYR A O 1
ATOM 876 N N . PRO A 1 113 ? 8.896 15.945 4.797 1.00 82.50 113 PRO A N 1
ATOM 877 C CA . PRO A 1 113 ? 9.437 17.297 4.718 1.00 82.50 113 PRO A CA 1
ATOM 878 C C . PRO A 1 113 ? 10.883 17.337 5.235 1.00 82.50 113 PRO A C 1
ATOM 880 O O . PRO A 1 113 ? 11.267 16.560 6.106 1.00 82.50 113 PRO A O 1
ATOM 883 N N . ALA A 1 114 ? 11.683 18.277 4.720 1.00 82.31 114 ALA A N 1
ATOM 884 C CA . ALA A 1 114 ? 13.088 18.443 5.113 1.00 82.31 114 ALA A CA 1
ATOM 885 C C . ALA A 1 114 ? 13.271 18.860 6.587 1.00 82.31 114 ALA A C 1
ATOM 887 O O . ALA A 1 114 ? 14.352 18.701 7.151 1.00 82.31 114 ALA A O 1
ATOM 888 N N . SER A 1 115 ? 12.227 19.411 7.211 1.00 80.69 115 SER A N 1
ATOM 889 C CA . SER A 1 115 ? 12.208 19.790 8.621 1.00 80.69 115 SER A CA 1
ATOM 890 C C . SER A 1 115 ? 10.872 19.426 9.271 1.00 80.69 115 SER A C 1
ATOM 892 O O . SER A 1 115 ? 9.835 19.360 8.611 1.00 80.69 115 SER A O 1
ATOM 894 N N . GLY A 1 116 ? 10.903 19.202 10.588 1.00 83.19 116 GLY A N 1
ATOM 895 C CA . GLY A 1 116 ? 9.732 18.802 11.369 1.00 83.19 116 GLY A CA 1
ATOM 896 C C . GLY A 1 116 ? 9.546 17.283 11.483 1.00 83.19 116 GLY A C 1
ATOM 897 O O . GLY A 1 116 ? 10.367 16.507 10.991 1.00 83.19 116 GLY A O 1
ATOM 898 N N . PRO A 1 117 ? 8.493 16.842 12.192 1.00 81.50 117 PRO A N 1
ATOM 899 C CA . PRO A 1 117 ? 8.206 15.427 12.367 1.00 81.50 117 PRO A CA 1
ATOM 900 C C . PRO A 1 117 ? 7.730 14.810 11.051 1.00 81.50 117 PRO A C 1
ATOM 902 O O . PRO A 1 117 ? 6.816 15.318 10.404 1.00 81.50 117 PRO A O 1
ATOM 905 N N . THR A 1 118 ? 8.311 13.672 10.686 1.00 86.75 118 THR A N 1
ATOM 906 C CA . THR A 1 118 ? 7.840 12.865 9.553 1.00 86.75 118 THR A CA 1
ATOM 907 C C . THR A 1 118 ? 6.831 11.803 9.978 1.00 86.75 118 THR A C 1
ATOM 909 O O . THR A 1 118 ? 6.139 11.234 9.139 1.00 86.75 118 THR A O 1
ATOM 912 N N . HIS A 1 119 ? 6.753 11.520 11.281 1.00 91.12 119 HIS A N 1
ATOM 913 C CA . HIS A 1 119 ? 5.867 10.529 11.877 1.00 91.12 119 HIS A CA 1
ATOM 914 C C . HIS A 1 119 ? 5.198 11.096 13.134 1.00 91.12 119 HIS A C 1
ATOM 916 O O . HIS A 1 119 ? 5.727 12.006 13.775 1.00 91.12 119 HIS A O 1
ATOM 922 N N . PHE A 1 120 ? 4.070 10.521 13.561 1.00 92.38 120 PHE A N 1
ATOM 923 C CA . PHE A 1 120 ? 3.400 10.963 14.796 1.00 92.38 120 PHE A CA 1
ATOM 924 C C . PHE A 1 120 ? 4.238 10.761 16.073 1.00 92.38 120 PHE A C 1
ATOM 926 O O . PHE A 1 120 ? 3.947 11.353 17.108 1.00 92.38 120 PHE A O 1
ATOM 933 N N . TYR A 1 121 ? 5.272 9.921 16.007 1.00 89.19 121 TYR A N 1
ATOM 934 C CA . TYR A 1 121 ? 6.216 9.645 17.093 1.00 89.19 121 TYR A CA 1
ATOM 935 C C . TYR A 1 121 ? 7.581 10.330 16.886 1.00 89.19 121 TYR A C 1
ATOM 937 O O . TYR A 1 121 ? 8.580 9.911 17.465 1.00 89.19 121 TYR A O 1
ATOM 945 N N . GLY A 1 122 ? 7.637 11.378 16.054 1.00 87.06 122 GLY A N 1
ATOM 946 C CA . GLY A 1 122 ? 8.854 12.132 15.748 1.00 87.06 122 GLY A CA 1
ATOM 947 C C . GLY A 1 122 ? 9.403 11.792 14.364 1.00 87.06 122 GLY A C 1
ATOM 948 O O . GLY A 1 122 ? 8.752 12.054 13.353 1.00 87.06 122 GLY A O 1
ATOM 949 N N . THR A 1 123 ? 10.601 11.214 14.311 1.00 80.44 123 THR A N 1
ATOM 950 C CA . THR A 1 123 ? 11.268 10.838 13.055 1.00 80.44 123 THR A CA 1
ATOM 951 C C . THR A 1 123 ? 11.365 9.322 12.956 1.00 80.44 123 THR A C 1
ATOM 953 O O . THR A 1 123 ? 11.882 8.665 13.859 1.00 80.44 123 THR A O 1
ATOM 956 N N . GLY A 1 124 ? 10.853 8.755 11.865 1.00 73.50 124 GLY A N 1
ATOM 957 C CA . GLY A 1 124 ? 10.968 7.326 11.586 1.00 73.50 124 GLY A CA 1
ATOM 958 C C . GLY A 1 124 ? 12.380 6.949 11.152 1.00 73.50 124 GLY A C 1
ATOM 959 O O . GLY A 1 124 ? 13.009 7.670 10.382 1.00 73.50 124 GLY A O 1
ATOM 960 N N . THR A 1 125 ? 12.864 5.816 11.653 1.00 68.75 125 THR A N 1
ATOM 961 C CA . THR A 1 125 ? 14.123 5.194 11.237 1.00 68.75 125 THR A CA 1
ATOM 962 C C . THR A 1 125 ? 13.891 3.704 10.954 1.00 68.75 125 THR A C 1
ATOM 964 O O . THR A 1 125 ? 13.154 3.069 11.721 1.00 68.75 125 THR A O 1
ATOM 967 N N . PRO A 1 126 ? 14.499 3.131 9.891 1.00 66.06 126 PRO A N 1
ATOM 968 C CA . PRO A 1 126 ? 15.345 3.781 8.872 1.00 66.06 126 PRO A CA 1
ATOM 969 C C . PRO A 1 126 ? 14.569 4.764 7.973 1.00 66.06 126 PRO A C 1
ATOM 971 O O . PRO A 1 126 ? 13.343 4.818 8.043 1.00 66.06 126 PRO A O 1
ATOM 974 N N . ASP A 1 127 ? 15.290 5.561 7.170 1.00 64.19 127 ASP A N 1
ATOM 975 C CA . ASP A 1 127 ? 14.675 6.513 6.232 1.00 64.19 127 ASP A CA 1
ATOM 976 C C . ASP A 1 127 ? 13.710 5.775 5.285 1.00 64.19 127 ASP A C 1
ATOM 978 O O . ASP A 1 127 ? 14.138 4.884 4.538 1.00 64.19 127 ASP A O 1
ATOM 982 N N . PRO A 1 128 ? 12.412 6.118 5.295 1.00 67.38 128 PRO A N 1
ATOM 983 C CA . PRO A 1 128 ? 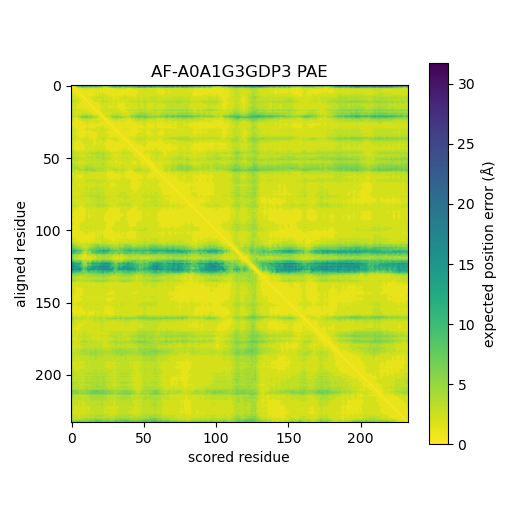11.439 5.471 4.427 1.00 67.38 128 PRO A CA 1
ATOM 984 C C . PRO A 1 128 ? 11.671 5.724 2.932 1.00 67.38 128 PRO A C 1
ATOM 986 O O . PRO A 1 128 ? 11.189 4.931 2.125 1.00 67.38 128 PRO A O 1
ATOM 989 N N . LEU A 1 129 ? 12.393 6.791 2.560 1.00 77.44 129 LEU A N 1
ATOM 990 C CA . LEU A 1 129 ? 12.767 7.127 1.179 1.00 77.44 129 LEU A CA 1
ATOM 991 C C . LEU A 1 129 ? 14.257 6.906 0.910 1.00 77.44 129 LEU A C 1
ATOM 993 O O . LEU A 1 129 ? 14.899 7.681 0.198 1.00 77.44 129 LEU A O 1
ATOM 997 N N . ARG A 1 130 ? 14.812 5.825 1.466 1.00 82.06 130 ARG A N 1
ATOM 998 C CA . ARG A 1 130 ? 16.179 5.395 1.161 1.00 82.06 130 ARG A CA 1
ATOM 999 C C . ARG A 1 130 ? 16.416 5.334 -0.367 1.00 82.06 130 ARG A C 1
ATOM 1001 O O . ARG A 1 130 ? 15.481 5.017 -1.109 1.00 82.06 130 ARG A O 1
ATOM 1008 N N . PRO A 1 131 ? 17.653 5.557 -0.847 1.00 87.69 131 PRO A N 1
ATOM 1009 C CA . PRO A 1 131 ? 18.000 5.370 -2.254 1.00 87.69 131 PRO A CA 1
ATOM 1010 C C . PRO A 1 131 ? 17.795 3.904 -2.663 1.00 87.69 131 PRO A C 1
ATOM 1012 O O . PRO A 1 131 ? 18.631 3.046 -2.393 1.00 87.69 131 PRO A O 1
ATOM 1015 N N . ASP A 1 132 ? 16.652 3.606 -3.274 1.00 92.56 132 ASP A N 1
ATOM 1016 C CA . ASP A 1 132 ? 16.227 2.253 -3.621 1.00 92.56 132 ASP A CA 1
ATOM 1017 C C . ASP A 1 132 ? 15.528 2.261 -4.975 1.00 92.56 132 ASP A C 1
ATOM 1019 O O . ASP A 1 132 ? 14.718 3.141 -5.279 1.00 92.56 132 ASP A O 1
ATOM 1023 N N . ILE A 1 133 ? 15.843 1.260 -5.793 1.00 93.56 133 ILE A N 1
ATOM 1024 C CA . ILE A 1 133 ? 15.344 1.163 -7.162 1.00 93.56 133 ILE A CA 1
ATOM 1025 C C . ILE A 1 133 ? 13.811 1.090 -7.233 1.00 93.56 133 ILE A C 1
ATOM 1027 O O . ILE A 1 133 ? 13.209 1.576 -8.185 1.00 93.56 133 ILE A O 1
ATOM 1031 N N . THR A 1 134 ? 13.166 0.557 -6.196 1.00 94.38 134 THR A N 1
ATOM 1032 C CA . THR A 1 134 ? 11.708 0.390 -6.131 1.00 94.38 134 THR A CA 1
ATOM 1033 C C . THR A 1 134 ? 10.970 1.657 -5.690 1.00 94.38 134 THR A C 1
ATOM 1035 O O . THR A 1 134 ? 9.743 1.708 -5.779 1.00 94.38 134 THR A O 1
ATOM 1038 N N . LEU A 1 135 ? 11.696 2.681 -5.221 1.00 93.56 135 LEU A N 1
ATOM 1039 C CA . LEU A 1 135 ? 11.142 3.912 -4.639 1.00 93.56 135 LEU A CA 1
ATOM 1040 C C . LEU A 1 135 ? 11.343 5.151 -5.527 1.00 93.56 135 LEU A C 1
ATOM 1042 O O . LEU A 1 135 ? 10.997 6.261 -5.122 1.00 93.56 135 LEU A O 1
ATOM 1046 N N . ARG A 1 136 ? 11.887 4.973 -6.739 1.00 93.25 136 ARG A N 1
ATOM 1047 C CA . ARG A 1 136 ? 12.231 6.062 -7.671 1.00 93.25 136 ARG A CA 1
ATOM 1048 C C . ARG A 1 136 ? 11.025 6.920 -8.066 1.00 93.25 136 ARG A C 1
ATOM 1050 O O . ARG A 1 136 ? 11.139 8.143 -8.092 1.00 93.25 136 ARG A O 1
ATOM 1057 N N . ASN A 1 137 ? 9.874 6.295 -8.320 1.00 96.75 137 ASN A N 1
ATOM 1058 C CA . ASN A 1 137 ? 8.637 6.976 -8.705 1.00 96.75 137 ASN A CA 1
ATOM 1059 C C . ASN A 1 137 ? 7.434 6.446 -7.908 1.00 96.75 137 ASN A C 1
ATOM 1061 O O . ASN A 1 137 ? 6.726 5.535 -8.332 1.00 96.75 137 ASN A O 1
ATOM 1065 N N . LEU A 1 138 ? 7.209 7.009 -6.719 1.00 97.38 138 LEU A N 1
ATOM 1066 C CA . LEU A 1 138 ? 6.127 6.573 -5.830 1.00 97.38 138 LEU A CA 1
ATOM 1067 C C . LEU A 1 138 ? 4.731 6.853 -6.389 1.00 97.38 138 LEU A C 1
ATOM 1069 O O . LEU A 1 138 ? 3.824 6.062 -6.132 1.00 97.38 138 LEU A O 1
ATOM 1073 N N . GLU A 1 139 ? 4.558 7.927 -7.160 1.00 98.31 139 GLU A N 1
ATOM 1074 C CA . GLU A 1 139 ? 3.305 8.227 -7.849 1.00 98.31 139 GLU A CA 1
ATOM 1075 C C . GLU A 1 139 ? 2.944 7.080 -8.784 1.00 98.31 139 GLU A C 1
ATOM 1077 O O . GLU A 1 139 ? 1.844 6.545 -8.666 1.00 98.31 139 GLU A O 1
ATOM 1082 N N . ALA A 1 140 ? 3.883 6.614 -9.613 1.00 98.44 140 ALA A N 1
ATOM 1083 C CA . ALA A 1 140 ? 3.653 5.490 -10.515 1.00 98.44 140 ALA A CA 1
ATOM 1084 C C . ALA A 1 140 ? 3.355 4.180 -9.771 1.00 98.44 140 ALA A C 1
ATOM 1086 O O . ALA A 1 140 ? 2.431 3.456 -10.145 1.00 98.44 140 ALA A O 1
ATOM 1087 N N . LYS A 1 141 ? 4.061 3.886 -8.666 1.00 98.56 141 LYS A N 1
ATOM 1088 C CA . LYS A 1 141 ? 3.747 2.711 -7.824 1.00 98.56 141 LYS A CA 1
ATOM 1089 C C . LYS A 1 141 ? 2.346 2.807 -7.215 1.00 98.56 141 LYS A C 1
ATOM 1091 O O . LYS A 1 141 ? 1.622 1.810 -7.159 1.00 98.56 141 LYS A O 1
ATOM 1096 N N . SER A 1 142 ? 1.936 4.007 -6.804 1.00 98.75 142 SER A N 1
ATOM 1097 C CA . SER A 1 142 ? 0.586 4.248 -6.298 1.00 98.75 142 SER A CA 1
ATOM 1098 C C . SER A 1 142 ? -0.470 4.147 -7.407 1.00 98.75 142 SER A C 1
ATOM 1100 O O . SER A 1 142 ? -1.502 3.518 -7.191 1.00 98.75 142 SER A O 1
ATOM 1102 N N . ALA A 1 143 ? -0.193 4.649 -8.614 1.00 98.62 143 ALA A N 1
ATOM 1103 C CA . ALA A 1 143 ? -1.056 4.521 -9.786 1.00 98.62 143 ALA A CA 1
ATOM 1104 C C . ALA A 1 143 ? -1.276 3.047 -10.147 1.00 98.62 143 ALA A C 1
ATOM 1106 O O . ALA A 1 143 ? -2.416 2.593 -10.249 1.00 98.62 143 ALA A O 1
ATOM 1107 N N . ARG A 1 144 ? -0.189 2.268 -10.216 1.00 98.69 144 ARG A N 1
ATOM 1108 C CA . ARG A 1 144 ? -0.229 0.816 -10.413 1.00 98.69 144 ARG A CA 1
ATOM 1109 C C . ARG A 1 144 ? -1.126 0.125 -9.390 1.00 98.69 144 ARG A C 1
ATOM 1111 O O . ARG A 1 144 ? -2.025 -0.623 -9.766 1.00 98.69 144 ARG A O 1
ATOM 1118 N N . LEU A 1 145 ? -0.905 0.380 -8.098 1.00 98.88 145 LEU A N 1
ATOM 1119 C CA . LEU A 1 145 ? -1.710 -0.205 -7.024 1.00 98.88 145 LEU A CA 1
ATOM 1120 C C . LEU A 1 145 ? -3.192 0.173 -7.157 1.00 98.88 145 LEU A C 1
ATOM 1122 O O . LEU A 1 145 ? -4.053 -0.695 -7.044 1.00 98.88 145 LEU A O 1
ATOM 1126 N N . MET A 1 146 ? -3.494 1.445 -7.424 1.00 98.75 146 MET A N 1
ATOM 1127 C CA . MET A 1 146 ? -4.862 1.936 -7.597 1.00 98.75 146 MET A CA 1
ATOM 1128 C C . MET A 1 146 ? -5.587 1.229 -8.741 1.00 98.75 146 MET A C 1
ATOM 1130 O O . MET A 1 146 ? -6.725 0.792 -8.576 1.00 98.75 146 MET A O 1
ATOM 1134 N N . VAL A 1 147 ? -4.919 1.090 -9.884 1.00 98.69 147 VAL A N 1
ATOM 1135 C CA . VAL A 1 147 ? -5.490 0.469 -11.079 1.00 98.69 147 VAL A CA 1
ATOM 1136 C C . VAL A 1 147 ? -5.663 -1.041 -10.896 1.00 98.69 147 VAL A C 1
ATOM 1138 O O . VAL A 1 147 ? -6.713 -1.586 -11.237 1.00 98.69 147 VAL A O 1
ATOM 1141 N N . LEU A 1 148 ? -4.689 -1.728 -10.290 1.00 98.81 148 LEU A N 1
ATOM 1142 C CA . LEU A 1 148 ? -4.815 -3.156 -9.980 1.00 98.81 148 LEU A CA 1
ATOM 1143 C C . LEU A 1 148 ? -5.908 -3.431 -8.940 1.00 98.81 148 LEU A C 1
ATOM 1145 O O . LEU A 1 148 ? -6.660 -4.396 -9.089 1.00 98.81 148 LEU A O 1
ATOM 1149 N N . ALA A 1 149 ? -6.047 -2.571 -7.928 1.00 98.81 149 ALA A N 1
ATOM 1150 C CA . ALA A 1 149 ? -7.1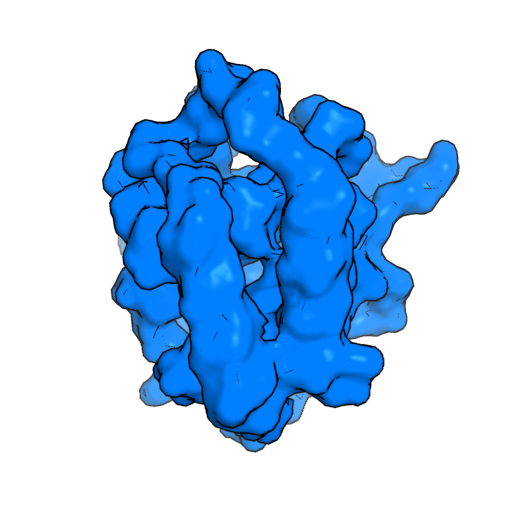61 -2.633 -6.990 1.00 98.81 149 ALA A CA 1
ATOM 1151 C C . ALA A 1 149 ? -8.499 -2.439 -7.714 1.00 98.81 149 ALA A C 1
ATOM 1153 O O . ALA A 1 149 ? -9.422 -3.229 -7.505 1.00 98.81 149 ALA A O 1
ATOM 1154 N N . ALA A 1 150 ? -8.584 -1.468 -8.630 1.00 98.62 150 ALA A N 1
ATOM 1155 C CA . ALA A 1 150 ? -9.804 -1.217 -9.383 1.00 98.62 150 ALA A CA 1
ATOM 1156 C C . ALA A 1 150 ? -10.199 -2.392 -10.284 1.00 98.62 150 ALA A C 1
ATOM 1158 O O . ALA A 1 150 ? -11.365 -2.791 -10.299 1.00 98.62 150 ALA A O 1
ATOM 1159 N N . ARG A 1 151 ? -9.223 -3.023 -10.947 1.00 98.06 151 ARG A N 1
ATOM 1160 C CA . ARG A 1 151 ? -9.419 -4.266 -11.710 1.00 98.06 151 ARG A CA 1
ATOM 1161 C C . ARG A 1 151 ? -9.938 -5.416 -10.838 1.00 98.06 151 ARG A C 1
ATOM 1163 O O . ARG A 1 151 ? -10.683 -6.260 -11.327 1.00 98.06 151 ARG A O 1
ATOM 1170 N N . ALA A 1 152 ? -9.585 -5.436 -9.554 1.00 97.62 152 ALA A N 1
ATOM 1171 C CA . ALA A 1 152 ? -10.079 -6.395 -8.566 1.00 97.62 152 ALA A CA 1
ATOM 1172 C C . ALA A 1 152 ? -11.396 -5.966 -7.876 1.00 97.62 152 ALA A C 1
ATOM 1174 O O . ALA A 1 152 ? -11.840 -6.630 -6.939 1.00 97.62 152 ALA A O 1
ATOM 1175 N N . GLY A 1 153 ? -12.033 -4.874 -8.318 1.00 98.12 153 GLY A N 1
ATOM 1176 C CA . GLY A 1 153 ? -13.282 -4.366 -7.740 1.00 98.12 153 GLY A CA 1
ATOM 1177 C C . GLY A 1 153 ? -13.114 -3.632 -6.404 1.00 98.12 153 GLY A C 1
ATOM 1178 O O . GLY A 1 153 ? -14.097 -3.435 -5.691 1.00 98.12 153 GLY A O 1
ATOM 1179 N N . CYS A 1 154 ? -11.889 -3.226 -6.061 1.00 98.75 154 CYS A N 1
ATOM 1180 C CA . CYS A 1 154 ? -11.554 -2.487 -4.848 1.00 98.75 154 CYS A CA 1
ATOM 1181 C C . CYS A 1 154 ? -11.224 -1.025 -5.170 1.00 98.75 154 CYS A C 1
ATOM 1183 O O . CYS A 1 154 ? -10.398 -0.729 -6.032 1.00 98.75 154 CYS A O 1
ATOM 1185 N N . ALA A 1 155 ? -11.822 -0.090 -4.438 1.00 98.69 155 ALA A N 1
ATOM 1186 C CA . ALA A 1 155 ? -11.460 1.317 -4.507 1.00 98.69 155 ALA A CA 1
ATOM 1187 C C . ALA A 1 155 ? -10.311 1.639 -3.543 1.00 98.69 155 ALA A C 1
ATOM 1189 O O . ALA A 1 155 ? -10.395 1.337 -2.352 1.00 98.69 155 ALA A O 1
ATOM 1190 N N . MET A 1 156 ? -9.265 2.297 -4.042 1.00 98.75 156 MET A N 1
ATOM 1191 C CA . MET A 1 156 ? -8.244 2.937 -3.208 1.00 98.75 156 MET A CA 1
ATOM 1192 C C . MET A 1 156 ? -8.615 4.405 -3.022 1.00 98.75 156 MET A C 1
ATOM 1194 O O . MET A 1 156 ? -8.854 5.096 -4.010 1.00 98.75 156 MET A O 1
ATOM 1198 N N . VAL A 1 157 ? -8.641 4.892 -1.783 1.00 98.75 157 VAL A N 1
ATOM 1199 C CA . VAL A 1 157 ? -8.891 6.311 -1.482 1.00 98.75 157 VAL A CA 1
ATOM 1200 C C . VAL A 1 157 ? -7.925 6.832 -0.430 1.00 98.75 157 VAL A C 1
ATOM 1202 O O . VAL A 1 157 ? -7.438 6.071 0.406 1.00 98.75 157 VAL A O 1
ATOM 1205 N N . ASN A 1 158 ? -7.653 8.134 -0.469 1.00 98.62 158 ASN A N 1
ATOM 1206 C CA . ASN A 1 158 ? -6.843 8.823 0.526 1.00 98.62 158 ASN A CA 1
ATOM 1207 C C . ASN A 1 158 ? -7.740 9.670 1.446 1.00 98.62 158 ASN A C 1
ATOM 1209 O O . ASN A 1 158 ? -8.495 10.520 0.975 1.00 98.62 158 ASN A O 1
ATOM 1213 N N . LEU A 1 159 ? -7.653 9.430 2.753 1.00 98.19 159 LEU A N 1
ATOM 1214 C CA . LEU A 1 159 ? -8.341 10.212 3.786 1.00 98.19 159 LEU A CA 1
ATOM 1215 C C . LEU A 1 159 ? -7.514 11.409 4.273 1.00 98.19 159 LEU A C 1
ATOM 1217 O O . LEU A 1 159 ? -8.014 12.230 5.040 1.00 98.19 159 LEU A O 1
ATOM 1221 N N . SER A 1 160 ? -6.243 11.498 3.882 1.00 96.44 160 SER A N 1
ATOM 1222 C CA . SER A 1 160 ? -5.388 12.629 4.211 1.00 96.44 160 SER A CA 1
ATOM 1223 C C . SER A 1 160 ? -5.782 13.869 3.401 1.00 96.44 160 SER A C 1
ATOM 1225 O O . SER A 1 160 ? -6.221 13.791 2.252 1.00 96.44 160 SER A O 1
ATOM 1227 N N . ASP A 1 161 ? -5.564 15.040 3.987 1.00 92.44 161 ASP A N 1
ATOM 1228 C CA . ASP A 1 161 ? -5.786 16.381 3.431 1.00 92.44 161 ASP A CA 1
ATOM 1229 C C . ASP A 1 161 ? -4.472 17.104 3.064 1.00 92.44 161 ASP A C 1
ATOM 1231 O O . ASP A 1 161 ? -4.482 18.035 2.261 1.00 92.44 161 ASP A O 1
ATOM 1235 N N . GLY A 1 162 ? -3.329 16.640 3.583 1.00 91.31 162 GLY A N 1
ATOM 1236 C CA . GLY A 1 162 ? -1.999 17.188 3.307 1.00 91.31 162 GLY A CA 1
ATOM 1237 C C . GLY A 1 162 ? -1.325 16.661 2.027 1.00 91.31 162 GLY A C 1
ATOM 1238 O O . GLY A 1 162 ? -1.900 15.843 1.301 1.00 91.31 162 GLY A O 1
ATOM 1239 N N . PRO A 1 163 ? -0.088 17.105 1.727 1.00 93.88 163 PRO A N 1
ATOM 1240 C CA . PRO A 1 163 ? 0.700 16.604 0.600 1.00 93.88 163 PRO A CA 1
ATOM 1241 C C . PRO A 1 163 ? 0.866 15.082 0.647 1.00 93.88 163 PRO A C 1
ATOM 1243 O O . PRO A 1 163 ? 1.103 14.510 1.708 1.00 93.88 163 PRO A O 1
ATOM 1246 N N . SER A 1 164 ? 0.757 14.429 -0.510 1.00 96.44 164 SER A N 1
ATOM 1247 C CA . SER A 1 164 ? 0.809 12.971 -0.616 1.00 96.44 164 SER A CA 1
ATOM 1248 C C . SER A 1 164 ? 1.401 12.547 -1.952 1.00 96.44 164 SER A C 1
ATOM 1250 O O . SER A 1 164 ? 1.132 13.185 -2.967 1.00 96.44 164 SER A O 1
ATOM 1252 N N . ARG A 1 165 ? 2.184 11.466 -1.945 1.00 97.19 165 ARG A N 1
ATOM 1253 C CA . ARG A 1 165 ? 2.647 10.761 -3.154 1.00 97.19 165 ARG A CA 1
ATOM 1254 C C . ARG A 1 165 ? 1.618 9.737 -3.644 1.00 97.19 165 ARG A C 1
ATOM 1256 O O . ARG A 1 165 ? 1.799 9.155 -4.705 1.00 97.19 165 ARG A O 1
ATOM 1263 N N . LEU A 1 166 ? 0.566 9.482 -2.859 1.00 98.12 166 LEU A N 1
ATOM 1264 C CA . LEU A 1 166 ? -0.542 8.621 -3.257 1.00 98.12 166 LEU A CA 1
ATOM 1265 C C . LEU A 1 166 ? -1.446 9.376 -4.229 1.00 98.12 166 LEU A C 1
ATOM 1267 O O . LEU A 1 166 ? -2.072 10.364 -3.845 1.00 98.12 166 LEU A O 1
ATOM 1271 N N . VAL A 1 167 ? -1.577 8.869 -5.453 1.00 98.00 167 VAL A N 1
ATOM 1272 C CA . VAL A 1 167 ? -2.459 9.458 -6.477 1.00 98.00 167 VAL A CA 1
ATOM 1273 C C . VAL A 1 167 ? -3.939 9.077 -6.312 1.00 98.00 167 VAL A C 1
ATOM 1275 O O . VAL A 1 167 ? -4.755 9.330 -7.194 1.00 98.00 167 VAL A O 1
ATOM 1278 N N . PHE A 1 168 ? -4.302 8.448 -5.190 1.00 98.38 168 PHE A N 1
ATOM 1279 C CA . PHE A 1 168 ? -5.669 8.000 -4.924 1.00 98.38 168 PHE A CA 1
ATOM 1280 C C . PHE A 1 168 ? -6.641 9.186 -4.804 1.00 98.38 168 PHE A C 1
ATOM 1282 O O . PHE A 1 168 ? -6.270 10.215 -4.226 1.00 98.38 168 PHE A O 1
ATOM 1289 N N . PRO A 1 169 ? -7.906 9.041 -5.246 1.00 97.88 169 PRO A N 1
ATOM 1290 C CA . PRO A 1 169 ? -8.946 10.024 -4.979 1.00 97.88 169 PRO A CA 1
ATOM 1291 C C . PRO A 1 169 ? -9.045 10.352 -3.488 1.00 97.88 169 PRO A C 1
ATOM 1293 O O . PRO A 1 169 ? -9.032 9.455 -2.638 1.00 97.88 169 PRO A O 1
ATOM 1296 N N . ARG A 1 170 ? -9.165 11.643 -3.171 1.00 97.81 170 ARG A N 1
ATOM 1297 C CA . ARG A 1 170 ? -9.374 12.111 -1.798 1.00 97.81 170 ARG A CA 1
ATOM 1298 C C . ARG A 1 170 ? -10.853 12.110 -1.460 1.00 97.81 170 ARG A C 1
ATOM 1300 O O . ARG A 1 170 ? -11.657 12.605 -2.247 1.00 97.81 170 ARG A O 1
ATOM 1307 N N . VAL A 1 171 ? -11.196 11.579 -0.293 1.00 97.38 171 VAL A N 1
ATOM 1308 C CA . VAL A 1 171 ? -12.585 11.495 0.180 1.00 97.38 171 VAL A CA 1
ATOM 1309 C C . VAL A 1 171 ? -12.670 11.790 1.672 1.00 97.38 171 VAL A C 1
ATOM 1311 O O . VAL A 1 171 ? -11.706 11.583 2.409 1.00 97.38 171 VAL A O 1
ATOM 1314 N N . GLY A 1 172 ? -13.834 12.252 2.127 1.00 95.88 172 GLY A N 1
ATOM 1315 C CA . GLY A 1 172 ? -14.134 12.347 3.550 1.00 95.88 172 GLY A CA 1
ATOM 1316 C C . GLY A 1 172 ? -14.585 11.005 4.130 1.00 95.88 172 GLY A C 1
ATOM 1317 O O . GLY A 1 172 ? -15.046 10.114 3.415 1.00 95.88 172 GLY A O 1
ATOM 1318 N N . LEU A 1 173 ? -14.526 10.875 5.459 1.00 94.81 173 LEU A N 1
ATOM 1319 C CA . LEU A 1 173 ? -15.022 9.688 6.174 1.00 94.81 173 LEU A CA 1
ATOM 1320 C C . LEU A 1 173 ? -16.491 9.371 5.860 1.00 94.81 173 LEU A C 1
ATOM 1322 O O . LEU A 1 173 ? -16.858 8.205 5.739 1.00 94.81 173 LEU A O 1
ATOM 1326 N N . GLY A 1 174 ? -17.321 10.409 5.718 1.00 94.31 174 GLY A N 1
ATOM 1327 C CA . GLY A 1 174 ? -18.752 10.272 5.436 1.00 94.31 174 GLY A CA 1
ATOM 1328 C C . GLY A 1 174 ? -19.067 9.701 4.051 1.00 94.31 174 GLY A C 1
ATOM 1329 O O . GLY A 1 174 ? -20.160 9.180 3.849 1.00 94.31 174 GLY A O 1
ATOM 1330 N N . ASP A 1 175 ? -18.109 9.735 3.121 1.00 95.25 175 ASP A N 1
ATOM 1331 C CA . ASP A 1 175 ? -18.337 9.383 1.717 1.00 95.25 175 ASP A CA 1
ATOM 1332 C C . ASP A 1 175 ? -17.934 7.938 1.387 1.00 95.25 175 ASP A C 1
ATOM 1334 O O . ASP A 1 175 ? -18.276 7.421 0.322 1.00 95.25 175 ASP A O 1
ATOM 1338 N N . LEU A 1 176 ? -17.252 7.243 2.308 1.00 95.75 176 LEU A N 1
ATOM 1339 C CA . LEU A 1 176 ? -16.685 5.901 2.096 1.00 95.75 176 LEU A CA 1
ATOM 1340 C C . LEU A 1 176 ? -17.719 4.860 1.639 1.00 95.75 176 LEU A C 1
ATOM 1342 O O . LEU A 1 176 ? -17.406 3.950 0.865 1.00 95.75 176 LEU A O 1
ATOM 1346 N N . ALA A 1 177 ? -18.972 4.989 2.077 1.00 93.12 177 ALA A N 1
ATOM 1347 C CA . ALA A 1 177 ? -20.055 4.107 1.652 1.00 93.12 177 ALA A CA 1
ATOM 1348 C C . ALA A 1 177 ? -20.336 4.212 0.139 1.00 93.12 177 ALA A C 1
ATOM 1350 O O . ALA A 1 177 ? -20.610 3.198 -0.501 1.00 93.12 177 ALA A O 1
ATOM 1351 N N . GLY A 1 178 ? -20.210 5.404 -0.450 1.00 94.44 178 GLY A N 1
ATOM 1352 C CA . GLY A 1 178 ? -20.517 5.666 -1.860 1.00 94.44 178 GLY A CA 1
ATOM 1353 C C . GLY A 1 178 ? -19.364 5.413 -2.831 1.00 94.44 178 GLY A C 1
ATOM 1354 O O . GLY A 1 178 ? -19.605 5.277 -4.029 1.00 94.44 178 GLY A O 1
ATOM 1355 N N . VAL A 1 179 ? -18.130 5.313 -2.330 1.00 97.00 179 VAL A N 1
ATOM 1356 C CA . VAL A 1 179 ? -16.926 5.184 -3.161 1.00 97.00 179 VAL A CA 1
ATOM 1357 C C . VAL A 1 179 ? -17.000 3.965 -4.086 1.00 97.00 179 VAL A C 1
ATOM 1359 O O . VAL A 1 179 ? -17.347 2.857 -3.666 1.00 97.00 179 VAL A O 1
ATOM 1362 N N . GLN A 1 180 ? -16.621 4.188 -5.344 1.00 97.69 180 GLN A N 1
ATOM 1363 C CA . GLN A 1 180 ? -16.439 3.164 -6.368 1.00 97.69 180 GLN A CA 1
ATOM 1364 C C . GLN A 1 180 ? -14.977 3.122 -6.823 1.00 97.69 180 GLN A C 1
ATOM 1366 O O . GLN A 1 180 ? -14.271 4.127 -6.687 1.00 97.69 180 GLN A O 1
ATOM 1371 N N . PRO A 1 181 ? -14.508 1.984 -7.362 1.00 98.00 181 PRO A N 1
ATOM 1372 C CA . PRO A 1 181 ? -13.204 1.926 -7.998 1.00 98.00 181 PRO A CA 1
ATOM 1373 C C . PRO A 1 181 ? -13.076 2.942 -9.136 1.00 98.00 181 PRO A C 1
ATOM 1375 O O . PRO A 1 181 ? -14.057 3.251 -9.815 1.00 98.00 181 PRO A O 1
ATOM 1378 N N . VAL A 1 182 ? -11.863 3.453 -9.348 1.00 97.25 182 VAL A N 1
ATOM 1379 C CA . VAL A 1 182 ? -11.590 4.372 -10.458 1.00 97.25 182 VAL A CA 1
ATOM 1380 C C . VAL A 1 182 ? -11.781 3.670 -11.803 1.00 97.25 182 VAL A C 1
ATOM 1382 O O . VAL A 1 182 ? -11.553 2.465 -11.928 1.00 97.25 182 VAL A O 1
ATOM 1385 N N . ALA A 1 183 ? -12.171 4.433 -12.823 1.00 95.94 183 ALA A N 1
ATOM 1386 C CA . ALA A 1 183 ? -12.067 3.961 -14.196 1.00 95.94 183 ALA A CA 1
ATOM 1387 C C . ALA A 1 183 ? -10.586 3.864 -14.595 1.00 95.94 183 ALA A C 1
ATOM 1389 O O . ALA A 1 183 ? -9.760 4.652 -14.138 1.00 95.94 183 ALA A O 1
ATOM 1390 N N . PHE A 1 184 ? -10.263 2.905 -15.453 1.00 94.81 184 PHE A N 1
ATOM 1391 C CA . PHE A 1 184 ? -8.926 2.709 -16.007 1.00 94.81 184 PHE A CA 1
ATOM 1392 C C . PHE A 1 184 ? -9.048 2.233 -17.453 1.00 94.81 184 PHE A C 1
ATOM 1394 O O . PHE A 1 184 ? -10.087 1.689 -17.835 1.00 94.81 184 PHE A O 1
ATOM 1401 N N . ASP A 1 185 ? -7.996 2.423 -18.248 1.00 93.38 185 ASP A N 1
ATOM 1402 C CA . ASP A 1 185 ? -7.923 1.885 -19.609 1.00 93.38 185 ASP A CA 1
ATOM 1403 C C . ASP A 1 185 ? -7.450 0.419 -19.572 1.00 93.38 185 ASP A C 1
ATOM 1405 O O . ASP A 1 185 ? -6.285 0.161 -19.248 1.00 93.38 185 ASP A O 1
ATOM 1409 N N . PRO A 1 186 ? -8.303 -0.568 -19.916 1.00 94.12 186 PRO A N 1
ATOM 1410 C CA . PRO A 1 186 ? -7.911 -1.972 -19.892 1.00 94.12 186 PRO A CA 1
ATOM 1411 C C . PRO A 1 186 ? -6.746 -2.290 -20.836 1.00 94.12 186 PRO A C 1
ATOM 1413 O O . PRO A 1 186 ? -5.931 -3.149 -20.514 1.00 94.12 186 PRO A O 1
ATOM 1416 N N . GLN A 1 187 ? -6.636 -1.610 -21.982 1.00 96.06 187 GLN A N 1
ATOM 1417 C CA . GLN A 1 187 ? -5.560 -1.872 -22.941 1.00 96.06 187 GLN A CA 1
ATOM 1418 C C . GLN A 1 187 ? -4.217 -1.369 -22.412 1.00 96.06 187 GLN A C 1
ATOM 1420 O O . GLN A 1 187 ? -3.219 -2.085 -22.505 1.00 96.06 187 GLN A O 1
ATOM 1425 N N . ALA A 1 188 ? -4.198 -0.180 -21.803 1.00 96.75 188 ALA A N 1
ATOM 1426 C CA . ALA A 1 188 ? -3.002 0.355 -21.157 1.00 96.75 188 ALA A CA 1
ATOM 1427 C C . ALA A 1 188 ? -2.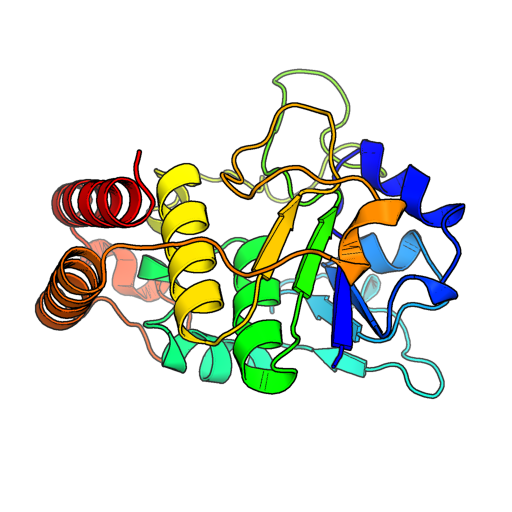525 -0.547 -20.005 1.00 96.75 188 ALA A C 1
ATOM 1429 O O . ALA A 1 188 ? -1.328 -0.801 -19.871 1.00 96.75 188 ALA A O 1
ATOM 1430 N N . VAL A 1 189 ? -3.459 -1.094 -19.216 1.00 97.81 189 VAL A N 1
ATOM 1431 C CA . VAL A 1 189 ? -3.144 -2.042 -18.135 1.00 97.81 189 VAL A CA 1
ATOM 1432 C C . VAL A 1 189 ? -2.527 -3.329 -18.668 1.00 97.81 189 VAL A C 1
ATOM 1434 O O . VAL A 1 189 ? -1.491 -3.759 -18.162 1.00 97.81 189 VAL A O 1
ATOM 1437 N N . GLU A 1 190 ? -3.122 -3.946 -19.690 1.00 97.94 190 GLU A N 1
ATOM 1438 C CA . GLU A 1 190 ? -2.568 -5.172 -20.275 1.00 97.94 190 GLU A CA 1
ATOM 1439 C C . GLU A 1 190 ? -1.191 -4.920 -20.917 1.00 97.94 190 GLU A C 1
ATOM 1441 O O . GLU A 1 190 ? -0.298 -5.758 -20.797 1.00 97.94 190 GLU A O 1
ATOM 1446 N N . ALA A 1 191 ? -0.964 -3.745 -21.518 1.00 98.00 191 ALA A N 1
ATOM 1447 C CA . ALA A 1 191 ? 0.349 -3.361 -22.038 1.00 98.00 191 ALA A CA 1
ATOM 1448 C C . ALA A 1 191 ? 1.407 -3.219 -20.926 1.00 98.00 191 ALA A C 1
ATOM 1450 O O . ALA A 1 191 ? 2.522 -3.729 -21.069 1.00 98.00 191 ALA A O 1
ATOM 1451 N N . ALA A 1 192 ? 1.064 -2.577 -19.804 1.00 98.44 192 ALA A N 1
ATOM 1452 C CA . ALA A 1 192 ? 1.959 -2.447 -18.654 1.00 98.44 192 ALA A CA 1
ATOM 1453 C C . ALA A 1 192 ? 2.285 -3.816 -18.026 1.00 98.44 192 ALA A C 1
ATOM 1455 O O . ALA A 1 192 ? 3.451 -4.122 -17.774 1.00 98.44 192 ALA A O 1
ATOM 1456 N N . LEU A 1 193 ? 1.282 -4.684 -17.857 1.00 98.56 193 LEU A N 1
ATOM 1457 C CA . LEU A 1 193 ? 1.470 -6.049 -17.350 1.00 98.56 193 LEU A CA 1
ATOM 1458 C C . LEU A 1 193 ? 2.319 -6.912 -18.292 1.00 98.56 193 LEU A C 1
ATOM 1460 O O . LEU A 1 193 ? 3.194 -7.649 -17.836 1.00 98.56 193 LEU A O 1
ATOM 1464 N N . ALA A 1 194 ? 2.113 -6.803 -19.607 1.00 98.50 194 ALA A N 1
ATOM 1465 C CA . ALA A 1 194 ? 2.953 -7.481 -20.590 1.00 98.50 194 ALA A CA 1
ATOM 1466 C C . ALA A 1 194 ? 4.407 -6.993 -20.517 1.00 98.50 194 ALA A C 1
ATOM 1468 O O . ALA A 1 194 ? 5.336 -7.797 -20.639 1.00 98.50 194 ALA A O 1
ATOM 1469 N N . ARG A 1 195 ? 4.623 -5.693 -20.262 1.00 98.62 195 ARG A N 1
ATOM 1470 C CA . ARG A 1 195 ? 5.967 -5.143 -20.063 1.00 98.62 195 ARG A CA 1
ATOM 1471 C C . ARG A 1 195 ? 6.630 -5.693 -18.801 1.00 98.62 195 ARG A C 1
ATOM 1473 O O . ARG A 1 195 ? 7.791 -6.088 -18.871 1.00 98.62 195 ARG A O 1
ATOM 1480 N N . GLU A 1 196 ? 5.908 -5.782 -17.685 1.00 98.50 196 GLU A N 1
ATOM 1481 C CA . GLU A 1 196 ? 6.404 -6.427 -16.459 1.00 98.50 196 GLU A CA 1
ATOM 1482 C C . GLU A 1 196 ? 6.801 -7.884 -16.704 1.00 98.50 196 GLU A C 1
ATOM 1484 O O . GLU A 1 196 ? 7.905 -8.298 -16.347 1.00 98.50 196 GLU A O 1
ATOM 1489 N N . ALA A 1 197 ? 5.941 -8.650 -17.378 1.00 98.44 197 ALA A N 1
ATOM 1490 C CA . ALA A 1 197 ? 6.223 -10.041 -17.710 1.00 98.44 197 ALA A CA 1
ATOM 1491 C C . ALA A 1 197 ? 7.477 -10.187 -18.590 1.00 98.44 197 ALA A C 1
ATOM 1493 O O . ALA A 1 197 ? 8.289 -11.079 -18.352 1.00 98.44 197 ALA A O 1
ATOM 1494 N N . ALA A 1 198 ? 7.664 -9.295 -19.569 1.00 98.50 198 ALA A N 1
ATOM 1495 C CA . ALA A 1 198 ? 8.838 -9.294 -20.440 1.00 98.50 198 ALA A CA 1
ATOM 1496 C C . ALA A 1 198 ? 10.140 -8.932 -19.703 1.00 98.50 198 ALA A C 1
ATOM 1498 O O . ALA A 1 198 ? 11.197 -9.454 -20.051 1.00 98.50 198 ALA A O 1
ATOM 1499 N N . LEU A 1 199 ? 10.076 -8.048 -18.701 1.00 98.38 199 LEU A N 1
ATOM 1500 C CA . LEU A 1 199 ? 11.234 -7.680 -17.880 1.00 98.38 199 LEU A CA 1
ATOM 1501 C C . LEU A 1 199 ? 11.624 -8.799 -16.901 1.00 98.38 199 LEU A C 1
ATOM 1503 O O . LEU A 1 199 ? 12.809 -9.041 -16.686 1.00 98.38 199 LEU A O 1
ATOM 1507 N N . GLY A 1 200 ? 10.648 -9.497 -16.310 1.00 98.06 200 GLY A N 1
ATOM 1508 C CA . GLY A 1 200 ? 10.914 -10.649 -15.442 1.00 98.06 200 GLY A CA 1
ATOM 1509 C C . GLY A 1 200 ? 11.666 -10.297 -14.149 1.00 98.06 200 GLY A C 1
ATOM 1510 O O . GLY A 1 200 ? 12.474 -11.088 -13.661 1.00 98.06 200 GLY A O 1
ATOM 1511 N N . TYR A 1 201 ? 11.420 -9.109 -13.587 1.00 98.12 201 TYR A N 1
ATOM 1512 C CA . TYR A 1 201 ? 12.107 -8.595 -12.391 1.00 98.12 201 TYR A CA 1
ATOM 1513 C C . TYR A 1 201 ? 11.477 -9.047 -11.066 1.00 98.12 201 TYR A C 1
ATOM 1515 O O . TYR A 1 201 ? 11.903 -8.616 -9.994 1.00 98.12 201 TYR A O 1
ATOM 1523 N N . MET A 1 202 ? 10.485 -9.939 -11.101 1.00 97.50 202 MET A N 1
ATOM 1524 C CA . MET A 1 202 ? 9.935 -10.534 -9.884 1.00 97.50 202 MET A CA 1
ATOM 1525 C C . MET A 1 202 ? 10.993 -11.406 -9.189 1.00 97.50 202 MET A C 1
ATOM 1527 O O . MET A 1 202 ? 11.617 -12.273 -9.803 1.00 97.50 202 MET A O 1
ATOM 1531 N N . VAL A 1 203 ? 11.147 -11.220 -7.878 1.00 98.06 203 VAL A N 1
ATOM 1532 C CA . VAL A 1 203 ? 12.008 -12.042 -7.019 1.00 98.06 203 VAL A CA 1
ATOM 1533 C C . VAL A 1 203 ? 11.130 -12.747 -5.995 1.00 98.06 203 VAL A C 1
ATOM 1535 O O . VAL A 1 203 ? 10.571 -12.102 -5.114 1.00 98.06 203 VAL A O 1
ATOM 1538 N N . ALA A 1 204 ? 11.003 -14.072 -6.117 1.00 97.50 204 ALA A N 1
ATOM 1539 C CA . ALA A 1 204 ? 10.035 -14.860 -5.349 1.00 97.50 204 ALA A CA 1
ATOM 1540 C C . ALA A 1 204 ? 10.230 -14.776 -3.824 1.00 97.50 204 ALA A C 1
ATOM 1542 O O . ALA A 1 204 ? 9.252 -14.815 -3.085 1.00 97.50 204 ALA A O 1
ATOM 1543 N N . SER A 1 205 ? 11.467 -14.614 -3.345 1.00 96.88 205 SER A N 1
ATOM 1544 C CA . SER A 1 205 ? 11.756 -14.440 -1.915 1.00 96.88 205 SER A CA 1
ATOM 1545 C C . SER A 1 205 ? 11.334 -13.074 -1.362 1.00 96.88 205 SER A C 1
ATOM 1547 O O . SER A 1 205 ? 11.410 -12.859 -0.159 1.00 96.88 205 SER A O 1
ATOM 1549 N N . GLY A 1 206 ? 10.983 -12.112 -2.221 1.00 95.62 206 GLY A N 1
ATOM 1550 C CA . GLY A 1 206 ? 10.801 -10.708 -1.852 1.00 95.62 206 GLY A CA 1
ATOM 1551 C C . GLY A 1 206 ? 12.107 -9.944 -1.600 1.00 95.62 206 GLY A C 1
ATOM 1552 O O . GLY A 1 206 ? 12.103 -8.714 -1.616 1.00 95.62 206 GLY A O 1
ATOM 1553 N N . ARG A 1 207 ? 13.246 -10.639 -1.459 1.00 95.75 207 ARG A N 1
ATOM 1554 C CA . ARG A 1 207 ? 14.573 -10.058 -1.186 1.00 95.75 207 ARG A CA 1
ATOM 1555 C C . ARG A 1 207 ? 15.254 -9.566 -2.462 1.00 95.75 207 ARG A C 1
ATOM 1557 O O . ARG A 1 207 ? 16.344 -9.993 -2.823 1.00 95.75 207 ARG A O 1
ATOM 1564 N N . TYR A 1 208 ? 14.591 -8.662 -3.181 1.00 95.94 208 TYR A N 1
ATOM 1565 C CA . TYR A 1 208 ? 15.065 -8.169 -4.480 1.00 95.94 208 TYR A CA 1
ATOM 1566 C C . TYR A 1 208 ? 16.438 -7.481 -4.412 1.00 95.94 208 TYR A C 1
ATOM 1568 O O . TYR A 1 208 ? 17.161 -7.464 -5.404 1.00 95.94 208 TYR A O 1
ATOM 1576 N N . TRP A 1 209 ? 16.815 -6.940 -3.249 1.00 94.38 209 TRP A N 1
ATOM 1577 C CA . TRP A 1 209 ? 18.113 -6.297 -3.033 1.00 94.38 209 TRP A CA 1
ATOM 1578 C C . TRP A 1 209 ? 19.299 -7.261 -3.169 1.00 94.38 209 TRP A C 1
ATOM 1580 O O . TRP A 1 209 ? 20.402 -6.812 -3.459 1.00 94.38 209 TRP A O 1
ATOM 1590 N N . GLU A 1 210 ? 19.089 -8.572 -3.011 1.00 96.12 210 GLU A N 1
ATOM 1591 C CA .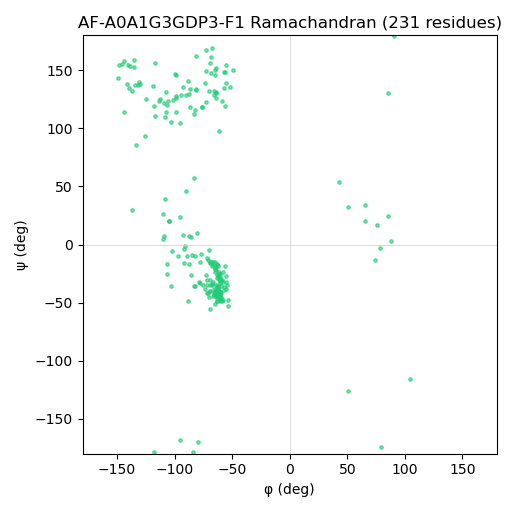 GLU A 1 210 ? 20.137 -9.592 -3.189 1.00 96.12 210 GLU A CA 1
ATOM 1592 C C . GLU A 1 210 ? 20.564 -9.750 -4.653 1.00 96.12 210 GLU A C 1
ATOM 1594 O O . GLU A 1 210 ? 21.602 -10.342 -4.935 1.00 96.12 210 GLU A O 1
ATOM 1599 N N . VAL A 1 211 ? 19.762 -9.226 -5.582 1.00 96.00 211 VAL A N 1
ATOM 1600 C CA . VAL A 1 211 ? 19.968 -9.335 -7.028 1.00 96.00 211 VAL A CA 1
ATOM 1601 C C . VAL A 1 211 ? 19.695 -8.003 -7.742 1.00 96.00 211 VAL A C 1
ATOM 1603 O O . VAL A 1 211 ? 19.235 -7.973 -8.886 1.00 96.00 211 VAL A O 1
ATOM 1606 N N . ALA A 1 212 ? 19.919 -6.889 -7.034 1.00 92.94 212 ALA A N 1
ATOM 1607 C CA . ALA A 1 212 ? 19.570 -5.541 -7.486 1.00 92.94 212 ALA A CA 1
ATOM 1608 C C . ALA A 1 212 ? 20.285 -5.117 -8.780 1.00 92.94 212 ALA A C 1
ATOM 1610 O O . ALA A 1 212 ? 19.773 -4.283 -9.521 1.00 92.94 212 ALA A O 1
ATOM 1611 N N . ASP A 1 213 ? 21.444 -5.709 -9.059 1.00 94.44 213 ASP A N 1
ATOM 1612 C CA . ASP A 1 213 ? 22.257 -5.505 -10.257 1.00 94.44 213 ASP A CA 1
ATOM 1613 C C . ASP A 1 213 ? 21.575 -5.975 -11.554 1.00 94.44 213 ASP A C 1
ATOM 1615 O O . ASP A 1 213 ? 21.953 -5.541 -12.639 1.00 94.44 213 ASP A O 1
ATOM 1619 N N . ARG A 1 214 ? 20.542 -6.823 -11.461 1.00 95.62 214 ARG A N 1
ATOM 1620 C CA . ARG A 1 214 ? 19.774 -7.310 -12.622 1.00 95.62 214 ARG A CA 1
ATOM 1621 C C . ARG A 1 214 ? 18.767 -6.304 -13.173 1.00 95.62 214 ARG A C 1
ATOM 1623 O O . ARG A 1 214 ? 18.210 -6.540 -14.245 1.00 95.62 214 ARG A O 1
ATOM 1630 N N . PHE A 1 215 ? 18.448 -5.260 -12.417 1.00 97.38 215 PHE A N 1
ATOM 1631 C CA . PHE A 1 215 ? 17.348 -4.362 -12.736 1.00 97.38 215 PHE A CA 1
ATOM 1632 C C . PHE A 1 215 ? 17.863 -3.106 -13.432 1.00 97.38 215 PHE A C 1
ATOM 1634 O O . PHE A 1 215 ? 18.710 -2.398 -12.892 1.00 97.38 215 PHE A O 1
ATOM 1641 N N . ASP A 1 216 ? 17.311 -2.804 -14.605 1.00 97.81 216 ASP A N 1
ATOM 1642 C CA . ASP A 1 216 ? 17.632 -1.581 -15.335 1.00 97.81 216 ASP A CA 1
ATOM 1643 C C . ASP A 1 216 ? 16.724 -0.424 -14.866 1.00 97.81 216 ASP A C 1
ATOM 1645 O O . ASP A 1 216 ? 15.497 -0.504 -15.018 1.00 97.81 216 ASP A O 1
ATOM 1649 N N . PRO A 1 217 ? 17.285 0.665 -14.302 1.00 97.12 217 PRO A N 1
ATOM 1650 C CA . PRO A 1 217 ? 16.505 1.828 -13.900 1.00 97.12 217 PRO A CA 1
ATOM 1651 C C . PRO A 1 217 ? 15.740 2.487 -15.052 1.00 97.12 217 PRO A C 1
ATOM 1653 O O . PRO A 1 217 ? 14.622 2.939 -14.829 1.00 97.12 217 PRO A O 1
ATOM 1656 N N . ALA A 1 218 ? 16.297 2.531 -16.267 1.00 97.88 218 ALA A N 1
ATOM 1657 C CA . ALA A 1 218 ? 15.630 3.151 -17.411 1.00 97.88 218 ALA A CA 1
ATOM 1658 C C . ALA A 1 218 ? 14.383 2.359 -17.826 1.00 97.88 218 ALA A C 1
ATOM 1660 O O . ALA A 1 218 ? 13.363 2.942 -18.195 1.00 97.88 218 ALA A O 1
ATOM 1661 N N . GLU A 1 219 ? 14.439 1.033 -17.701 1.00 98.38 219 GLU A N 1
ATOM 1662 C CA . GLU A 1 219 ? 13.298 0.168 -17.996 1.00 98.38 219 GLU A CA 1
ATOM 1663 C C . GLU A 1 219 ? 12.191 0.276 -16.952 1.00 98.38 219 GLU A C 1
ATOM 1665 O O . GLU A 1 219 ? 11.005 0.227 -17.287 1.00 98.38 219 GLU A O 1
ATOM 1670 N N . LEU A 1 220 ? 12.565 0.469 -15.687 1.00 98.00 220 LEU A N 1
ATOM 1671 C CA . LEU A 1 220 ? 11.606 0.759 -14.628 1.00 98.00 220 LEU A CA 1
ATOM 1672 C C . LEU A 1 220 ? 10.986 2.146 -14.785 1.00 98.00 220 LEU A C 1
ATOM 1674 O O . LEU A 1 220 ? 9.777 2.268 -14.620 1.00 98.00 220 LEU A O 1
ATOM 1678 N N . ASP A 1 221 ? 11.765 3.158 -15.168 1.00 98.06 221 ASP A N 1
ATOM 1679 C CA . ASP A 1 221 ? 11.247 4.503 -15.426 1.00 98.06 221 ASP A CA 1
ATOM 1680 C C . ASP A 1 221 ? 10.254 4.492 -16.612 1.00 98.06 221 ASP A C 1
ATOM 1682 O O . ASP A 1 221 ? 9.192 5.116 -16.548 1.00 98.06 221 ASP A O 1
ATOM 1686 N N . ALA A 1 222 ? 10.548 3.729 -17.674 1.00 98.19 222 ALA A N 1
ATOM 1687 C CA . ALA A 1 222 ? 9.637 3.536 -18.804 1.00 98.19 222 ALA A CA 1
ATOM 1688 C C . ALA A 1 222 ? 8.353 2.789 -18.403 1.00 98.19 222 ALA A C 1
ATOM 1690 O O . ALA A 1 222 ? 7.259 3.159 -18.832 1.00 98.19 222 ALA A O 1
ATOM 1691 N N . LEU A 1 223 ? 8.464 1.757 -17.561 1.00 98.44 223 LEU A N 1
ATOM 1692 C CA . LEU A 1 223 ? 7.309 1.041 -17.019 1.00 98.44 223 LEU A CA 1
ATOM 1693 C C . LEU A 1 223 ? 6.452 1.936 -16.110 1.00 98.44 223 LEU A C 1
ATOM 1695 O O . LEU A 1 223 ? 5.224 1.890 -16.175 1.00 98.44 223 LEU A O 1
ATOM 1699 N N . ASP A 1 224 ? 7.082 2.763 -15.283 1.00 98.31 224 ASP A N 1
ATOM 1700 C CA . ASP A 1 224 ? 6.394 3.695 -14.395 1.00 98.31 224 ASP A CA 1
ATOM 1701 C C . ASP A 1 224 ? 5.571 4.720 -15.197 1.00 98.31 224 ASP A C 1
ATOM 1703 O O . ASP A 1 224 ? 4.444 5.041 -14.813 1.00 98.31 224 ASP A O 1
ATOM 1707 N N . ALA A 1 225 ? 6.058 5.152 -16.366 1.00 97.94 225 ALA A N 1
ATOM 1708 C CA . ALA A 1 225 ? 5.283 5.982 -17.290 1.00 97.94 225 ALA A CA 1
ATOM 1709 C C . ALA A 1 225 ? 4.038 5.263 -17.849 1.00 97.94 225 ALA A C 1
ATOM 1711 O O . ALA A 1 225 ? 2.980 5.883 -17.965 1.00 97.94 225 ALA A O 1
ATOM 1712 N N . LEU A 1 226 ? 4.120 3.956 -18.144 1.00 98.19 226 LEU A N 1
ATOM 1713 C CA . LEU A 1 226 ? 2.956 3.172 -18.587 1.00 98.19 226 LEU A CA 1
ATOM 1714 C C . LEU A 1 226 ? 1.872 3.108 -17.504 1.00 98.19 226 LEU A C 1
ATOM 1716 O O . LEU A 1 226 ? 0.689 3.256 -17.807 1.00 98.19 226 LEU A O 1
ATOM 1720 N N . TRP A 1 227 ? 2.263 2.920 -16.240 1.00 98.25 227 TRP A N 1
ATOM 1721 C CA . TRP A 1 227 ? 1.314 2.868 -15.126 1.00 98.25 227 TRP A CA 1
ATOM 1722 C C . TRP A 1 227 ? 0.654 4.214 -14.830 1.00 98.25 227 TRP A C 1
ATOM 1724 O O . TRP A 1 227 ? -0.531 4.241 -14.495 1.00 98.25 227 TRP A O 1
ATOM 1734 N N . MET A 1 228 ? 1.382 5.320 -14.993 1.00 97.56 228 MET A N 1
ATOM 1735 C CA . MET A 1 228 ? 0.802 6.662 -14.902 1.00 97.56 228 MET A CA 1
ATOM 1736 C C . MET A 1 228 ? -0.249 6.888 -15.994 1.00 97.56 228 MET A C 1
ATOM 1738 O O . MET A 1 228 ? -1.385 7.240 -15.677 1.00 97.56 228 MET A O 1
ATOM 1742 N N . ALA A 1 229 ? 0.079 6.558 -17.247 1.00 95.44 229 ALA A N 1
ATOM 1743 C CA . ALA A 1 229 ? -0.858 6.671 -18.362 1.00 95.44 229 ALA A CA 1
ATOM 1744 C C . ALA A 1 229 ? -2.108 5.791 -18.165 1.00 95.44 229 ALA A C 1
ATOM 1746 O O . ALA A 1 229 ? -3.228 6.244 -18.396 1.00 95.44 229 ALA A O 1
ATOM 1747 N N . ALA A 1 230 ? -1.946 4.558 -17.667 1.00 95.44 230 ALA A N 1
ATOM 1748 C CA . ALA A 1 230 ? -3.063 3.651 -17.377 1.00 95.44 230 ALA A CA 1
ATOM 1749 C C . ALA A 1 230 ? -4.020 4.183 -16.292 1.00 95.44 230 ALA A C 1
ATOM 1751 O O . ALA A 1 230 ? -5.203 3.832 -16.284 1.00 95.44 230 ALA A O 1
ATOM 1752 N N . ALA A 1 231 ? -3.516 5.031 -15.392 1.00 93.94 231 ALA A N 1
ATOM 1753 C CA . ALA A 1 231 ? -4.294 5.721 -14.367 1.00 93.94 231 ALA A CA 1
ATOM 1754 C C . ALA A 1 231 ? -4.818 7.104 -14.813 1.00 93.94 231 ALA A C 1
ATOM 1756 O O . ALA A 1 231 ? -5.530 7.748 -14.044 1.00 93.94 231 ALA A O 1
ATOM 1757 N N . GLY A 1 232 ? -4.504 7.545 -16.037 1.00 92.69 232 GLY A N 1
ATOM 1758 C CA . GLY A 1 232 ? -4.972 8.811 -16.608 1.00 92.69 232 GLY A CA 1
ATOM 1759 C C . GLY A 1 232 ? -4.131 10.042 -16.252 1.00 92.69 232 GLY A C 1
ATOM 1760 O O . GLY A 1 232 ? -4.676 11.148 -16.267 1.00 92.69 232 GLY A O 1
ATOM 1761 N N . PHE A 1 233 ? -2.847 9.860 -15.924 1.00 89.50 233 PHE A N 1
ATOM 1762 C CA . PHE A 1 233 ? -1.883 10.938 -15.660 1.00 89.50 233 PHE A CA 1
ATOM 1763 C C . PHE A 1 233 ? -0.903 11.163 -16.814 1.00 89.50 233 PHE A C 1
ATOM 1765 O O . PHE A 1 233 ? -0.589 10.186 -17.532 1.00 89.50 233 PHE A O 1
#

Solvent-accessible surface area (backbone atoms only — not comparable to full-atom values): 12983 Å² total; per-residue (Å²): 134,42,34,34,37,38,32,25,46,22,51,71,32,62,60,60,55,77,50,69,62,90,82,38,77,42,32,39,16,35,59,76,24,46,79,53,37,92,80,46,35,32,37,38,44,63,85,83,53,60,71,92,73,57,76,85,68,57,92,86,34,44,80,45,44,54,87,58,35,37,64,36,28,44,78,66,49,13,41,58,68,42,20,80,42,70,64,44,48,50,50,40,23,40,51,63,79,65,59,38,41,28,43,39,35,28,24,57,30,83,55,70,67,97,69,76,65,44,19,65,88,37,74,69,79,74,66,90,82,52,99,45,89,38,59,75,53,50,43,25,26,34,24,40,52,40,48,54,33,22,78,70,61,13,17,52,30,26,59,58,87,69,81,54,40,55,71,44,56,70,52,57,85,89,46,60,86,74,63,66,44,66,84,64,46,68,67,43,46,53,52,40,52,51,49,51,63,74,67,59,69,56,39,87,85,53,61,48,77,84,56,50,89,77,61,58,66,69,60,51,54,55,48,35,51,37,26,26,48,23,54,75,94

pLDDT: mean 95.36, std 5.88, range [64.19, 98.88]

Nearest PDB structures (foldseek):
  3wrw-assembly2_C  TM=3.178E-01  e=1.988E+00  Solanum lycopersicum
  4j0e-assembly1_A  TM=3.631E-01  e=3.915E+00  Caenorhabditis elegans
  7ou4-assembly1_B  TM=2.474E-01  e=2.355E+00  Escherichia coli

Secondary structure (DSSP, 8-state):
--EEEEE---GGGGGGGGS-GGG-SEEEEEGGGGGG-TT-SEEE--TTS-GGGSPPP-TT-EEE-HHHHHHHHHTTT-HHHH-S-HHHHHHHHHHHHT--SEEEEES------SSS-SBTTB--SS-TT-S-GGGS-HHHHHHHHHHHHHHTT-EEEE---S--S--SPB--GGGTTT--PPP--HHHHHHHHHHHHHH----TTS-GGGGGGG--HHHHHHHHHHHHHHTT-